Protein AF-A0A2R6JLJ2-F1 (afdb_monomer_lite)

Radius of gyration: 32.78 Å; chains: 1; bounding box: 64×41×115 Å

Secondary structure (DSSP, 8-state):
---------------------HHHHHHHHHHHHHHHHHHHHHHHHHTSSPPPPPP-EEEEEEEPSSTT-EEEEEEEES-EESSS-EEEESBS-TTTTSS-EE-TT-TT-EEEE-B-SS-EEEEEE-TTS-EEEEEEE--S---SS---EEHHHHHHHTTTTTS-EEEES-EEES-EEESS-EEEESS-EEES-EEESSS-EEEES-EESS-EEESS-EEEES-EESS-EEESSSEEEEETT-EESS-EEE-TT-EEEE-TT-EESS-EEESS-EEEES-EESS-EEESSS-EEEES-EESS-EEESS-EEEES-EESS-EES-TTSEEEES-EETTEEGGG--PBPGGG-

pLDDT: mean 89.95, std 13.3, range [41.41, 98.88]

Structure (mmCIF, N/CA/C/O backbone):
data_AF-A0A2R6JLJ2-F1
#
_entry.id   AF-A0A2R6JLJ2-F1
#
loop_
_atom_site.group_PDB
_atom_site.id
_atom_site.type_symbol
_atom_site.label_atom_id
_atom_site.label_alt_id
_atom_site.label_comp_id
_atom_site.label_asym_id
_atom_site.label_entity_id
_atom_site.label_seq_id
_atom_site.pdbx_PDB_ins_code
_atom_site.Cartn_x
_atom_site.Cartn_y
_atom_site.Cartn_z
_atom_site.occupancy
_atom_site.B_iso_or_equiv
_atom_site.auth_seq_id
_atom_site.auth_comp_id
_atom_site.auth_asym_id
_atom_site.auth_atom_id
_atom_site.pdbx_PDB_model_num
ATOM 1 N N . MET A 1 1 ? 13.686 -29.195 72.174 1.00 41.41 1 MET A N 1
ATOM 2 C CA . MET A 1 1 ? 13.556 -27.875 72.835 1.00 41.41 1 MET A CA 1
ATOM 3 C C . MET A 1 1 ? 12.058 -27.645 73.041 1.00 41.41 1 MET A C 1
ATOM 5 O O . MET A 1 1 ? 11.365 -27.511 72.052 1.00 41.41 1 MET A O 1
ATOM 9 N N . TRP A 1 2 ? 11.469 -28.115 74.144 1.00 41.62 2 TRP A N 1
ATOM 10 C CA . TRP A 1 2 ? 11.279 -27.445 75.450 1.00 41.62 2 TRP A CA 1
ATOM 11 C C . TRP A 1 2 ? 10.299 -26.252 75.438 1.00 41.62 2 TRP A C 1
ATOM 13 O O . TRP A 1 2 ? 10.584 -25.241 74.812 1.00 41.62 2 TRP A O 1
ATOM 23 N N . GLY A 1 3 ? 9.212 -26.388 76.221 1.00 43.56 3 GLY A N 1
ATOM 24 C CA . GLY A 1 3 ? 8.279 -25.333 76.673 1.00 43.56 3 GLY A CA 1
ATOM 25 C C . GLY A 1 3 ? 6.824 -25.592 76.239 1.00 43.56 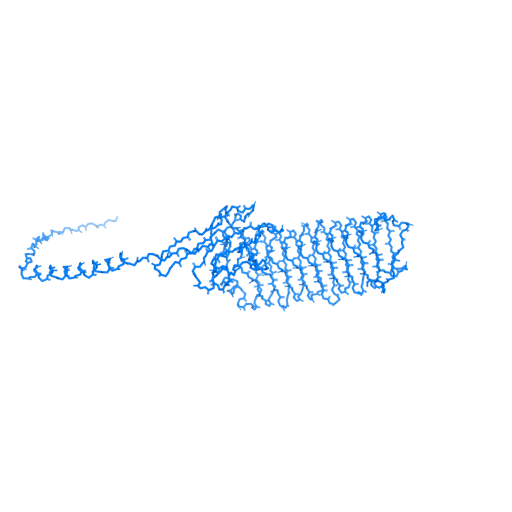3 GLY A C 1
ATOM 26 O O . GLY A 1 3 ? 6.496 -25.311 75.101 1.00 43.56 3 GLY A O 1
ATOM 27 N N . ALA A 1 4 ? 5.910 -26.264 76.955 1.00 47.56 4 ALA A N 1
ATOM 28 C CA . ALA A 1 4 ? 5.444 -26.249 78.354 1.00 47.56 4 ALA A CA 1
ATOM 29 C C . ALA A 1 4 ? 4.491 -25.087 78.741 1.00 47.56 4 ALA A C 1
ATOM 31 O O . ALA A 1 4 ? 4.947 -23.964 78.910 1.00 47.56 4 ALA A O 1
ATOM 32 N N . ARG A 1 5 ? 3.229 -25.470 79.061 1.00 45.62 5 ARG A N 1
ATOM 33 C CA . ARG A 1 5 ? 2.200 -24.812 79.925 1.00 45.62 5 ARG A CA 1
ATOM 34 C C . ARG A 1 5 ? 1.596 -23.490 79.406 1.00 45.62 5 ARG A C 1
ATOM 36 O O . ARG A 1 5 ? 2.263 -22.740 78.727 1.00 45.62 5 ARG A O 1
ATOM 43 N N . SER A 1 6 ? 0.351 -23.085 79.675 1.00 47.94 6 SER A N 1
ATOM 44 C CA . SER A 1 6 ? -0.758 -23.487 80.567 1.00 47.94 6 SER A CA 1
ATOM 45 C C . SER A 1 6 ? -2.024 -22.770 80.055 1.00 47.94 6 SER A C 1
ATOM 47 O O . SER A 1 6 ? -1.950 -21.592 79.735 1.00 47.94 6 SER A O 1
ATOM 49 N N . GLY A 1 7 ? -3.174 -23.426 79.901 1.00 53.06 7 GLY A N 1
ATOM 50 C CA . GLY A 1 7 ? -4.277 -23.343 80.867 1.00 53.06 7 GLY A CA 1
ATOM 51 C C . GLY A 1 7 ? -4.858 -21.937 81.100 1.00 53.06 7 GLY A C 1
ATOM 52 O O . GLY A 1 7 ? -4.318 -21.204 81.922 1.00 53.06 7 GLY A O 1
ATOM 53 N N . ARG A 1 8 ? -6.030 -21.627 80.517 1.00 49.72 8 ARG A N 1
ATOM 54 C CA . ARG A 1 8 ? -7.057 -20.780 81.159 1.00 49.72 8 ARG A CA 1
ATOM 55 C C . ARG A 1 8 ? -8.456 -21.047 80.595 1.00 49.72 8 ARG A C 1
ATOM 57 O O . ARG A 1 8 ? -8.667 -21.066 79.390 1.00 49.72 8 ARG A O 1
ATOM 64 N N . ARG A 1 9 ? -9.369 -21.285 81.540 1.00 51.72 9 ARG A N 1
ATOM 65 C CA . ARG A 1 9 ? -10.826 -21.396 81.411 1.00 51.72 9 ARG A CA 1
ATOM 66 C C . ARG A 1 9 ? -11.412 -20.145 80.747 1.00 51.72 9 ARG A C 1
ATOM 68 O O . ARG A 1 9 ? -10.906 -19.051 80.986 1.00 51.72 9 ARG A O 1
ATOM 75 N N . GLY A 1 10 ? -12.475 -20.334 79.966 1.00 49.09 10 GLY A N 1
ATOM 76 C CA . GLY A 1 10 ? -13.237 -19.253 79.342 1.00 49.09 10 GLY A CA 1
ATOM 77 C C . GLY A 1 10 ? -14.024 -18.393 80.335 1.00 49.09 10 GLY A C 1
ATOM 78 O O . GLY A 1 10 ? -13.987 -18.622 81.547 1.00 49.09 10 GLY A O 1
ATOM 79 N N . PRO A 1 11 ? -14.788 -17.442 79.791 1.00 47.88 11 PRO A N 1
ATOM 80 C CA . PRO A 1 11 ? -16.183 -17.310 80.169 1.00 47.88 11 PRO A CA 1
ATOM 81 C C . PRO A 1 11 ? -17.086 -17.470 78.941 1.00 47.88 11 PRO A C 1
ATOM 83 O O . PRO A 1 11 ? -16.784 -16.984 77.851 1.00 47.88 11 PRO A O 1
ATOM 86 N N . GLU A 1 12 ? -18.195 -18.176 79.149 1.00 56.78 12 GLU A N 1
ATOM 87 C CA . GLU A 1 12 ? -19.384 -18.145 78.303 1.00 56.78 12 GLU A CA 1
ATOM 88 C C . GLU A 1 12 ? -19.738 -16.6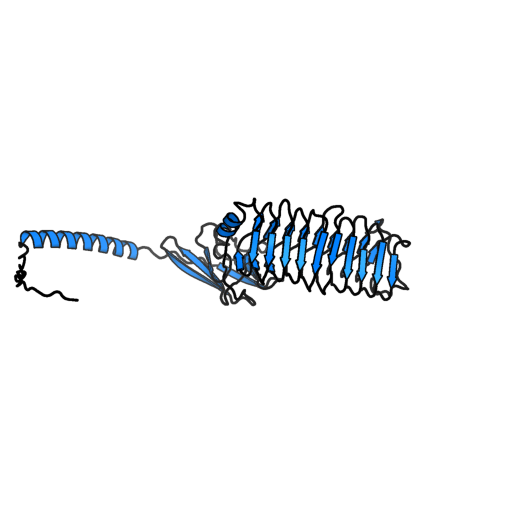98 77.942 1.00 56.78 12 GLU A C 1
ATOM 90 O O . GLU A 1 12 ? -20.033 -15.872 78.808 1.00 56.78 12 GLU A O 1
ATOM 95 N N . GLY A 1 13 ? -19.682 -16.400 76.644 1.00 50.25 13 GLY A N 1
ATOM 96 C CA . GLY A 1 13 ? -20.277 -15.208 76.062 1.00 50.25 13 GLY A CA 1
ATOM 97 C C . GLY A 1 13 ? -21.788 -15.377 76.055 1.00 50.25 13 GLY A C 1
ATOM 98 O O . GLY A 1 13 ? -22.347 -16.008 75.163 1.00 50.25 13 GLY A O 1
ATOM 99 N N . ASP A 1 14 ? -22.394 -14.841 77.105 1.00 49.88 14 ASP A N 1
ATOM 100 C CA . ASP A 1 14 ? -23.804 -14.524 77.283 1.00 49.88 14 ASP A CA 1
ATOM 101 C C . ASP A 1 14 ? -24.517 -14.250 75.943 1.00 49.88 14 ASP A C 1
ATOM 103 O O . ASP A 1 14 ? -24.225 -13.276 75.239 1.00 49.88 14 ASP A O 1
ATOM 107 N N . THR A 1 15 ? -25.463 -15.119 75.577 1.00 52.06 15 THR A N 1
ATOM 108 C CA . THR A 1 15 ? -26.414 -14.876 74.486 1.00 52.06 15 THR A CA 1
ATOM 109 C C . THR A 1 15 ? -27.437 -13.862 74.982 1.00 52.06 15 THR A C 1
ATOM 111 O O . THR A 1 15 ? -28.595 -14.169 75.253 1.00 52.06 15 THR A O 1
ATOM 114 N N . GLY A 1 16 ? -26.985 -12.615 75.116 1.00 47.47 16 GLY A N 1
ATOM 115 C CA . GLY A 1 16 ? -27.837 -11.469 75.370 1.00 47.47 16 GLY A CA 1
ATOM 116 C C . GLY A 1 16 ? -28.779 -11.277 74.190 1.00 47.47 16 GLY A C 1
ATOM 117 O O . GLY A 1 16 ? -28.472 -10.539 73.253 1.00 47.47 16 GLY A O 1
ATOM 118 N N . GLY A 1 17 ? -29.933 -11.941 74.245 1.00 53.97 17 GLY A N 1
ATOM 119 C CA . GLY A 1 17 ? -31.108 -11.615 73.457 1.00 53.97 17 GLY A CA 1
ATOM 120 C C . GLY A 1 17 ? -31.480 -10.172 73.757 1.00 53.97 17 GLY A C 1
ATOM 121 O O . GLY A 1 17 ? -32.209 -9.883 74.704 1.00 53.97 17 GLY A O 1
ATOM 122 N N . ARG A 1 18 ? -30.925 -9.245 72.971 1.00 52.78 18 ARG A N 1
ATOM 123 C CA . ARG A 1 18 ? -31.326 -7.845 72.969 1.00 52.78 18 ARG A CA 1
ATOM 124 C C . ARG A 1 18 ? -32.767 -7.820 72.487 1.00 52.78 18 ARG A C 1
ATOM 126 O O . ARG A 1 18 ? -33.030 -7.814 71.289 1.00 52.78 18 ARG A O 1
ATOM 133 N N . ALA A 1 19 ? -33.695 -7.845 73.439 1.00 50.59 19 ALA A N 1
ATOM 134 C CA . ALA A 1 19 ? -35.077 -7.490 73.205 1.00 50.59 19 ALA A CA 1
ATOM 135 C C .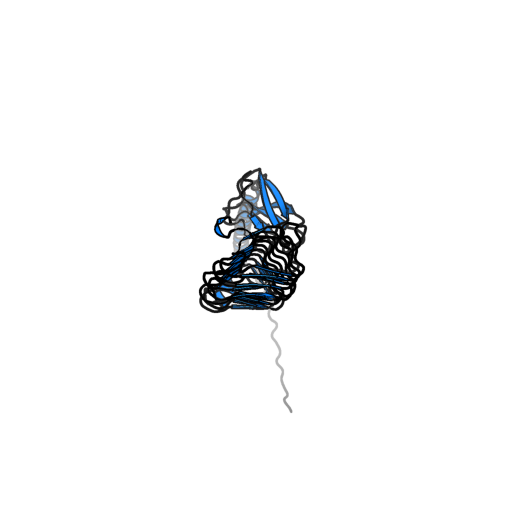 ALA A 1 19 ? -35.069 -6.058 72.670 1.00 50.59 19 ALA A C 1
ATOM 137 O O . ALA A 1 19 ? -34.851 -5.092 73.404 1.00 50.59 19 ALA A O 1
ATOM 138 N N . VAL A 1 20 ? -35.212 -5.941 71.354 1.00 49.72 20 VAL A N 1
ATOM 139 C CA . VAL A 1 20 ? -35.431 -4.669 70.687 1.00 49.72 20 VAL A CA 1
ATOM 140 C C . VAL A 1 20 ? -36.706 -4.111 71.309 1.00 49.72 20 VAL A C 1
ATOM 142 O O . VAL A 1 20 ? -37.770 -4.719 71.204 1.00 49.72 20 VAL A O 1
ATOM 145 N N . SER A 1 21 ? -36.582 -3.003 72.043 1.00 51.16 21 SER A N 1
ATOM 146 C CA . SER A 1 21 ? -37.734 -2.304 72.613 1.00 51.16 21 SER A CA 1
ATOM 147 C C . SER A 1 21 ? -38.781 -2.106 71.507 1.00 51.16 21 SER A C 1
ATOM 149 O O . SER A 1 21 ? -38.392 -1.707 70.404 1.00 51.16 21 SER A O 1
ATOM 151 N N . PRO A 1 22 ? -40.083 -2.353 71.756 1.00 63.84 22 PRO A N 1
ATOM 152 C CA . PRO A 1 22 ? -41.140 -2.235 70.745 1.00 63.84 22 PRO A CA 1
ATOM 153 C C . PRO A 1 22 ? -41.103 -0.910 69.968 1.00 63.84 22 PRO A C 1
ATOM 155 O O . PRO A 1 22 ? -41.437 -0.856 68.787 1.00 63.84 22 PRO A O 1
ATOM 158 N N . VAL A 1 23 ? -40.618 0.155 70.609 1.00 69.56 23 VAL A N 1
ATOM 159 C CA . VAL A 1 23 ? -40.454 1.485 70.007 1.00 69.56 23 VAL A CA 1
ATOM 160 C C . VAL A 1 23 ? -39.314 1.517 68.980 1.00 69.56 23 VAL A C 1
ATOM 162 O O . VAL A 1 23 ? -39.473 2.083 67.903 1.00 69.56 23 VAL A O 1
ATOM 165 N N . VAL A 1 24 ? -38.188 0.858 69.268 1.00 69.94 24 VAL A N 1
ATOM 166 C CA . VAL A 1 24 ? -37.041 0.755 68.348 1.00 69.94 24 VAL A CA 1
ATOM 167 C C . VAL A 1 24 ? -37.376 -0.165 67.174 1.00 69.94 24 VAL A C 1
ATOM 169 O O . VAL A 1 24 ? -37.032 0.149 66.040 1.00 69.94 24 VAL A O 1
ATOM 172 N N . GLY A 1 25 ? -38.118 -1.250 67.423 1.00 69.75 25 GLY A N 1
ATOM 173 C CA . GLY A 1 25 ? -38.621 -2.128 66.363 1.00 69.75 25 GLY A CA 1
ATOM 174 C C . GLY A 1 25 ? -39.563 -1.397 65.402 1.00 69.75 25 GLY A C 1
ATOM 175 O O . GLY A 1 25 ? -39.433 -1.536 64.191 1.00 69.75 25 GLY A O 1
ATOM 176 N N . THR A 1 26 ? -40.453 -0.550 65.931 1.00 79.38 26 THR A N 1
ATOM 177 C CA . THR A 1 26 ? -41.388 0.248 65.117 1.00 79.38 26 THR A CA 1
ATOM 178 C C . THR A 1 26 ? -40.667 1.319 64.294 1.00 79.38 26 THR A C 1
ATOM 180 O O . THR A 1 26 ? -40.967 1.494 63.115 1.00 79.38 26 THR A O 1
ATOM 183 N N . ALA A 1 27 ? -39.685 2.009 64.883 1.00 80.19 27 ALA A N 1
ATOM 184 C CA . ALA A 1 27 ? -38.894 3.015 64.177 1.00 80.19 27 ALA A CA 1
ATOM 185 C C . ALA A 1 27 ? -38.058 2.396 63.043 1.00 80.19 27 ALA A C 1
ATOM 187 O O . ALA A 1 27 ? -38.028 2.929 61.936 1.00 80.19 27 ALA A O 1
ATOM 188 N N . LEU A 1 28 ? -37.435 1.240 63.291 1.00 81.62 28 LEU A N 1
ATOM 189 C CA . LEU A 1 28 ? -36.670 0.515 62.277 1.00 81.62 28 LEU A CA 1
ATOM 190 C C . LEU A 1 28 ? -37.572 0.024 61.135 1.00 81.62 28 LEU A C 1
ATOM 192 O O . LEU A 1 28 ? -37.211 0.141 59.968 1.00 81.62 28 LEU A O 1
ATOM 196 N N . LEU A 1 29 ? -38.764 -0.481 61.463 1.00 83.88 29 LEU A N 1
ATOM 197 C CA . LEU A 1 29 ? -39.725 -0.965 60.474 1.00 83.88 29 LEU A CA 1
ATOM 198 C C . LEU A 1 29 ? -40.242 0.178 59.591 1.00 83.88 29 LEU A C 1
ATOM 200 O O . LEU A 1 29 ? -40.338 0.005 58.382 1.00 83.88 29 LEU A O 1
ATOM 204 N N . LEU A 1 30 ? -40.479 1.366 60.156 1.00 85.94 30 LEU A N 1
ATOM 205 C CA . LEU A 1 30 ? -40.812 2.563 59.377 1.00 85.94 30 LEU A CA 1
ATOM 206 C C . LEU A 1 30 ? -39.687 2.966 58.420 1.00 85.94 30 LEU A C 1
ATOM 208 O O . LEU A 1 30 ? -39.963 3.263 57.264 1.00 85.94 30 LEU A O 1
ATOM 212 N N . VAL A 1 31 ? -38.429 2.933 58.865 1.00 86.94 31 VAL A N 1
ATOM 213 C CA . VAL A 1 31 ? -37.277 3.240 57.999 1.00 86.94 31 VAL A CA 1
ATOM 214 C C . VAL A 1 31 ? -37.162 2.232 56.855 1.00 86.94 31 VAL A C 1
ATOM 216 O O . VAL A 1 31 ? -36.981 2.633 55.709 1.00 86.94 31 VAL A O 1
ATOM 219 N N . ILE A 1 32 ? -37.322 0.938 57.141 1.00 85.19 32 ILE A N 1
ATOM 220 C CA . ILE A 1 32 ? -37.287 -0.119 56.120 1.00 85.19 32 ILE A CA 1
ATOM 221 C C . ILE A 1 32 ? -38.446 0.039 55.134 1.00 85.19 32 ILE A C 1
ATOM 223 O O . ILE A 1 32 ? -38.231 -0.083 53.935 1.00 85.19 32 ILE A O 1
ATOM 227 N N . VAL A 1 33 ? -39.657 0.340 55.609 1.00 86.31 33 VAL A N 1
ATOM 228 C CA . VAL A 1 33 ? -40.821 0.561 54.739 1.00 86.31 33 VAL A CA 1
ATOM 229 C C . VAL A 1 33 ? -40.620 1.795 53.864 1.00 86.31 33 VAL A C 1
ATOM 231 O O . VAL A 1 33 ? -40.892 1.727 52.673 1.00 86.31 33 VAL A O 1
ATOM 234 N N . VAL A 1 34 ? -40.095 2.898 54.404 1.00 85.44 34 VAL A N 1
ATOM 235 C CA . VAL A 1 34 ? -39.788 4.098 53.610 1.00 85.44 34 VAL A CA 1
ATOM 236 C C . VAL A 1 34 ? -38.721 3.795 52.557 1.00 85.44 34 VAL A C 1
ATOM 238 O O . VAL A 1 34 ? -38.906 4.153 51.398 1.00 85.44 34 VAL A O 1
ATOM 241 N N . LEU A 1 35 ? -37.650 3.079 52.913 1.00 82.62 35 LEU A N 1
ATOM 242 C CA . LEU A 1 35 ? -36.629 2.653 51.952 1.00 82.62 35 LEU A CA 1
ATOM 243 C C . LEU A 1 35 ? -37.205 1.718 50.883 1.00 82.62 35 LEU A C 1
ATOM 245 O O . LEU A 1 35 ? -36.941 1.914 49.702 1.00 82.62 35 LEU A O 1
ATOM 249 N N . ALA A 1 36 ? -38.035 0.750 51.268 1.00 80.44 36 ALA A N 1
ATOM 250 C CA . ALA A 1 36 ? -38.689 -0.160 50.335 1.00 80.44 36 ALA A CA 1
ATOM 251 C C . ALA A 1 36 ? -39.654 0.57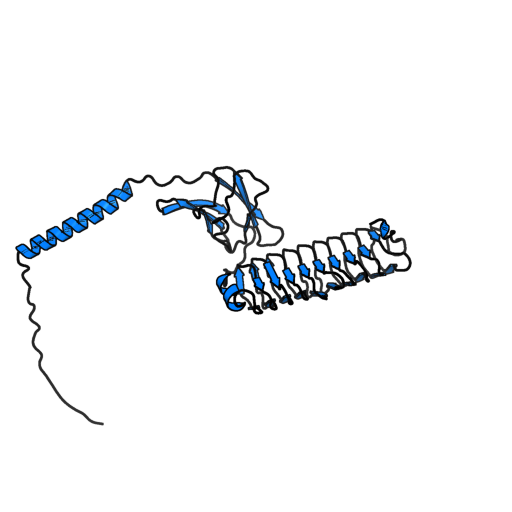6 49.396 1.00 80.44 36 ALA A C 1
ATOM 253 O O . ALA A 1 36 ? -39.707 0.245 48.220 1.00 80.44 36 ALA A O 1
ATOM 254 N N . VAL A 1 37 ? -40.375 1.593 49.880 1.00 82.88 37 VAL A N 1
ATOM 255 C CA . VAL A 1 37 ? -41.256 2.439 49.059 1.00 82.88 37 VAL A CA 1
ATOM 256 C C . VAL A 1 37 ? -40.449 3.302 48.092 1.00 82.88 37 VAL A C 1
ATOM 258 O O . VAL A 1 37 ? -40.846 3.427 46.941 1.00 82.88 37 VAL A O 1
ATOM 261 N N . VAL A 1 38 ? -39.310 3.857 48.513 1.00 80.56 38 VAL A N 1
ATOM 262 C CA . VAL A 1 38 ? -38.423 4.633 47.629 1.00 80.56 38 VAL A CA 1
ATOM 263 C C . VAL A 1 38 ? -37.813 3.740 46.547 1.00 80.56 38 VAL A C 1
ATOM 265 O O . VAL A 1 38 ? -37.864 4.093 45.373 1.00 80.56 38 VAL A O 1
ATOM 268 N N . VAL A 1 39 ? -37.306 2.560 46.914 1.00 76.50 39 VAL A N 1
ATOM 269 C CA . VAL A 1 39 ? -36.759 1.587 45.953 1.00 76.50 39 VAL A CA 1
ATOM 270 C C . VAL A 1 39 ? -37.857 1.075 45.020 1.00 76.50 39 VAL A C 1
ATOM 272 O O . VAL A 1 39 ? -37.662 1.045 43.810 1.00 76.50 39 VAL A O 1
ATOM 275 N N . ALA A 1 40 ? -39.037 0.738 45.546 1.00 71.31 40 ALA A N 1
ATOM 276 C CA . ALA A 1 40 ? -40.171 0.318 44.730 1.00 71.31 40 ALA A CA 1
ATOM 277 C C . ALA A 1 40 ? -40.625 1.436 43.786 1.00 71.31 40 ALA A C 1
ATOM 279 O O . ALA A 1 40 ? -40.873 1.159 42.623 1.00 71.31 40 ALA A O 1
ATOM 280 N N . ALA A 1 41 ? -40.679 2.693 44.234 1.00 71.12 41 ALA A N 1
ATOM 281 C CA . ALA A 1 41 ? -41.019 3.827 43.378 1.00 71.12 41 ALA A CA 1
ATOM 282 C C . ALA A 1 41 ? -39.983 4.044 42.264 1.00 71.12 41 ALA A C 1
ATOM 284 O O . ALA A 1 41 ? -40.369 4.345 41.140 1.00 71.12 41 ALA A O 1
ATOM 285 N N . GLN A 1 42 ? -38.689 3.840 42.538 1.00 71.94 42 GLN A N 1
ATOM 286 C CA . GLN A 1 42 ? -37.645 3.892 41.508 1.00 71.94 42 GLN A CA 1
ATOM 287 C C . GLN A 1 42 ? -37.754 2.741 40.500 1.00 71.94 42 GLN A C 1
ATOM 289 O O . GLN A 1 42 ? -37.586 2.964 39.306 1.00 71.94 42 GLN A O 1
ATOM 294 N N . VAL A 1 43 ? -38.085 1.529 40.955 1.00 68.75 43 VAL A N 1
ATOM 295 C CA . VAL A 1 43 ? -38.323 0.381 40.065 1.00 68.75 43 VAL A CA 1
ATOM 296 C C . VAL A 1 43 ? -39.603 0.577 39.244 1.00 68.75 43 VAL A C 1
ATOM 298 O O . VAL A 1 43 ? -39.596 0.322 38.048 1.00 68.75 43 VAL A O 1
ATOM 301 N N . PHE A 1 44 ? -40.685 1.079 39.846 1.00 64.12 44 PHE A N 1
ATOM 302 C CA . PHE A 1 44 ? -41.958 1.315 39.157 1.00 64.12 44 PHE A CA 1
ATOM 303 C C . PHE A 1 44 ? -41.911 2.489 38.174 1.00 64.12 44 PHE A C 1
ATOM 305 O O . PHE A 1 44 ? -42.569 2.407 37.143 1.00 64.12 44 PHE A O 1
ATOM 312 N N . MET A 1 45 ? -41.136 3.547 38.445 1.00 63.12 45 MET A N 1
ATOM 313 C CA . MET A 1 45 ? -40.958 4.639 37.478 1.00 63.12 45 MET A CA 1
ATOM 314 C C . MET A 1 45 ? -40.229 4.174 36.211 1.00 63.12 45 MET A C 1
ATOM 316 O O . MET A 1 45 ? -40.608 4.600 35.130 1.00 63.12 45 MET A O 1
ATOM 320 N N . LYS A 1 46 ? -39.288 3.224 36.315 1.00 57.84 46 LYS A N 1
ATOM 321 C CA . LYS A 1 46 ? -38.605 2.640 35.146 1.00 57.84 46 LYS A CA 1
ATOM 322 C C . LYS A 1 46 ? -39.445 1.652 34.326 1.00 57.84 46 LYS A C 1
ATOM 324 O O . LYS A 1 46 ? -39.060 1.311 33.221 1.00 57.84 46 LYS A O 1
ATOM 329 N N . ILE A 1 47 ? -40.570 1.160 34.850 1.00 61.22 47 ILE A N 1
ATOM 330 C CA . ILE A 1 47 ? -41.438 0.196 34.138 1.00 61.22 47 ILE A CA 1
ATOM 331 C C . ILE A 1 47 ? -42.407 0.909 33.168 1.00 61.22 47 ILE A C 1
ATOM 333 O O . ILE A 1 47 ? -43.044 0.252 32.350 1.00 61.22 47 ILE A O 1
ATOM 337 N N . GLY A 1 48 ? -42.541 2.239 33.260 1.00 62.16 48 GLY A N 1
ATOM 338 C CA . GLY A 1 48 ? -43.466 3.030 32.438 1.00 62.16 48 GLY A CA 1
ATOM 339 C C . GLY A 1 48 ? -42.838 3.771 31.255 1.00 62.16 48 GLY A C 1
ATOM 340 O O . GLY A 1 48 ? -43.579 4.416 30.519 1.00 62.16 48 GLY A O 1
ATOM 341 N N . GLU A 1 49 ? -41.516 3.722 31.092 1.00 65.75 49 GLU A N 1
ATOM 342 C CA . GLU A 1 49 ? -40.833 4.280 29.922 1.00 65.75 49 GLU A CA 1
ATOM 343 C C . GLU A 1 49 ? -40.951 3.255 28.783 1.00 65.75 49 GLU A C 1
ATOM 345 O O . GLU A 1 49 ? -40.576 2.092 28.944 1.00 65.75 49 GLU A O 1
ATOM 350 N N . GLU A 1 50 ? -41.582 3.649 27.673 1.00 75.00 50 GLU A N 1
ATOM 351 C CA . GLU A 1 50 ? -41.607 2.817 26.468 1.00 75.00 50 GLU A CA 1
ATOM 352 C C . GLU A 1 50 ? -40.173 2.714 25.939 1.00 75.00 50 GLU A C 1
ATOM 354 O O . GLU A 1 50 ? -39.503 3.745 25.866 1.00 75.00 50 GLU A O 1
ATOM 359 N N . PRO A 1 51 ? -39.686 1.502 25.616 1.00 75.00 51 PRO A N 1
ATOM 360 C CA . PRO A 1 51 ? -38.325 1.345 25.146 1.00 75.00 51 PRO A CA 1
ATOM 361 C C . PRO A 1 51 ? -38.126 2.111 23.845 1.00 75.00 51 PRO A C 1
ATOM 363 O O . PRO A 1 51 ? -39.026 2.129 22.996 1.00 75.00 51 PRO A O 1
ATOM 366 N N . ASP A 1 52 ? -36.946 2.705 23.683 1.00 82.81 52 ASP A N 1
ATOM 367 C CA . ASP A 1 52 ? -36.641 3.440 22.459 1.00 82.81 52 ASP A CA 1
ATOM 368 C C . ASP A 1 52 ? -36.790 2.501 21.248 1.00 82.81 52 ASP A C 1
ATOM 370 O O . ASP A 1 52 ? -36.311 1.358 21.295 1.00 82.81 52 ASP A O 1
ATOM 374 N N . PRO A 1 53 ? -37.478 2.923 20.171 1.00 86.50 53 PRO A N 1
ATOM 375 C CA . PRO A 1 53 ? -37.641 2.089 18.989 1.00 86.50 53 PRO A CA 1
ATOM 376 C C . PRO A 1 53 ? -36.286 1.861 18.310 1.00 86.50 53 PRO A C 1
ATOM 378 O O . PRO A 1 53 ? -35.451 2.763 18.255 1.00 86.50 53 PRO A O 1
ATOM 381 N N . SER A 1 54 ? -36.070 0.657 17.775 1.00 89.31 54 SER A N 1
ATOM 382 C CA . SER A 1 54 ? -34.890 0.383 16.954 1.00 89.31 54 SER A CA 1
ATOM 383 C C . SER A 1 54 ? -34.963 1.174 15.642 1.00 89.31 54 SER A C 1
ATOM 385 O O . SER A 1 54 ? -36.037 1.164 15.030 1.00 89.31 54 SER A O 1
ATOM 387 N N . PRO A 1 55 ? -33.859 1.783 15.181 1.00 90.31 55 PRO A N 1
ATOM 388 C CA . PRO A 1 55 ? -33.806 2.383 13.850 1.00 90.31 55 PRO A CA 1
ATOM 389 C C . PRO A 1 55 ? -34.002 1.313 12.765 1.00 90.31 55 PRO A C 1
ATOM 391 O O . PRO A 1 55 ? -33.586 0.162 12.941 1.00 90.31 55 PRO A O 1
ATOM 394 N N . ASP A 1 56 ? -34.653 1.683 11.664 1.00 91.62 56 ASP A N 1
ATOM 395 C CA . ASP A 1 56 ? -34.853 0.817 10.498 1.00 91.62 56 ASP A CA 1
ATOM 396 C C . ASP A 1 56 ? -33.775 1.109 9.459 1.00 91.62 56 ASP A C 1
ATOM 398 O O . ASP A 1 56 ? -33.756 2.186 8.873 1.00 91.62 56 ASP A O 1
ATOM 402 N N . VAL A 1 57 ? -32.855 0.167 9.253 1.00 91.81 57 VAL A N 1
ATOM 403 C CA . VAL A 1 57 ? -31.641 0.377 8.453 1.00 91.81 57 VAL A CA 1
ATOM 404 C C . VAL A 1 57 ? -31.342 -0.828 7.581 1.00 91.81 57 VAL A C 1
ATOM 406 O O . VAL A 1 57 ? -31.567 -1.978 7.968 1.00 91.81 57 VAL A O 1
ATOM 409 N N . VAL A 1 58 ? -30.770 -0.575 6.414 1.00 91.44 58 VAL A N 1
ATOM 410 C CA . VAL A 1 58 ? -30.304 -1.579 5.463 1.00 91.44 58 VAL A CA 1
ATOM 411 C C . VAL A 1 58 ? -28.804 -1.419 5.332 1.00 91.44 58 VAL A C 1
ATOM 413 O O . VAL A 1 58 ? -28.330 -0.374 4.897 1.00 91.44 58 VAL A O 1
ATOM 416 N N . MET A 1 59 ? -28.060 -2.459 5.689 1.00 90.94 59 MET A N 1
ATOM 417 C CA . MET A 1 59 ? -26.608 -2.466 5.572 1.00 90.94 59 MET A CA 1
ATOM 418 C C . MET A 1 59 ? -26.129 -3.693 4.811 1.00 90.94 59 MET A C 1
ATOM 420 O O . MET A 1 59 ? -26.777 -4.741 4.843 1.00 90.94 59 MET A O 1
ATOM 424 N N . ASP A 1 60 ? -24.985 -3.545 4.155 1.00 92.25 60 ASP A N 1
ATOM 425 C CA . ASP A 1 60 ? -24.272 -4.630 3.488 1.00 92.25 60 ASP A CA 1
ATOM 426 C C . ASP A 1 60 ? -22.792 -4.607 3.876 1.00 92.25 60 ASP A C 1
ATOM 428 O O . ASP A 1 60 ? -22.270 -3.568 4.287 1.00 92.25 60 ASP A O 1
ATOM 432 N N . LEU A 1 61 ? -22.134 -5.758 3.772 1.00 92.94 61 LEU A N 1
ATOM 433 C CA . LEU A 1 61 ? -20.711 -5.909 4.050 1.00 92.94 61 LEU A CA 1
ATOM 434 C C . LEU A 1 61 ? -20.037 -6.530 2.829 1.00 92.94 61 LEU A C 1
ATOM 436 O O . LEU A 1 61 ? -20.130 -7.739 2.600 1.00 92.94 61 LEU A O 1
ATOM 440 N N . GLU A 1 62 ? -19.350 -5.700 2.056 1.00 93.06 62 GLU A N 1
ATOM 441 C CA . GLU A 1 62 ? -18.650 -6.126 0.851 1.00 93.06 62 GLU A CA 1
ATOM 442 C C . GLU A 1 62 ? -17.201 -6.488 1.175 1.00 93.06 62 GLU A C 1
ATOM 444 O O . GLU A 1 62 ? -16.563 -5.903 2.049 1.00 93.06 62 GLU A O 1
ATOM 449 N N . LYS A 1 63 ? -16.670 -7.499 0.489 1.00 92.62 63 LYS A N 1
ATOM 450 C CA . LYS A 1 63 ? -15.278 -7.911 0.670 1.00 92.62 63 LYS A CA 1
ATOM 451 C C . LYS A 1 63 ? -14.359 -6.888 0.000 1.00 92.62 63 LYS A C 1
ATOM 453 O O . LYS A 1 63 ? -14.561 -6.581 -1.172 1.00 92.62 63 LYS A O 1
ATOM 458 N N . GLY A 1 64 ? -13.340 -6.428 0.721 1.00 87.81 64 GLY A N 1
ATOM 459 C CA . GLY A 1 64 ? -12.255 -5.650 0.141 1.00 87.81 64 GLY A CA 1
ATOM 460 C C . GLY A 1 64 ? -11.295 -6.507 -0.684 1.00 87.81 64 GLY A C 1
ATOM 461 O O . GLY A 1 64 ? -11.346 -7.743 -0.680 1.00 87.81 64 GLY A O 1
ATOM 462 N N . GLU A 1 65 ? -10.407 -5.830 -1.398 1.00 82.12 65 GLU A N 1
ATOM 463 C CA . GLU A 1 65 ? -9.355 -6.454 -2.202 1.00 82.12 65 GLU A CA 1
ATOM 464 C C . GLU A 1 65 ? -8.365 -7.219 -1.311 1.00 82.12 65 GLU A C 1
ATOM 466 O O . GLU A 1 65 ? -8.145 -8.422 -1.489 1.00 82.12 65 GLU A O 1
ATOM 471 N N . PHE A 1 66 ? -7.913 -6.564 -0.240 1.00 80.94 66 PHE A N 1
ATOM 472 C CA . PHE A 1 66 ? -7.006 -7.128 0.753 1.00 80.94 66 PHE A CA 1
ATOM 473 C C . PHE A 1 66 ? -7.775 -7.789 1.886 1.00 80.94 66 PHE A C 1
ATOM 475 O O . PHE A 1 66 ? -8.424 -7.134 2.697 1.00 80.94 66 PHE A O 1
ATOM 482 N N . ALA A 1 67 ? -7.696 -9.114 1.980 1.00 84.88 67 ALA A N 1
ATOM 483 C CA . ALA A 1 67 ? -8.248 -9.810 3.133 1.00 84.88 67 ALA A CA 1
ATOM 484 C C . ALA A 1 67 ? -7.459 -9.449 4.413 1.00 84.88 67 ALA A C 1
ATOM 486 O O . ALA A 1 67 ? -6.234 -9.429 4.350 1.00 84.88 67 ALA A O 1
ATOM 487 N N . PRO A 1 68 ? -8.129 -9.252 5.567 1.00 90.69 68 PRO A N 1
ATOM 488 C CA . PRO A 1 68 ? -9.557 -9.403 5.802 1.00 90.69 68 PRO A CA 1
ATOM 489 C C . PRO A 1 68 ? -10.345 -8.085 5.747 1.00 90.69 68 PRO A C 1
ATOM 491 O O . PRO A 1 68 ?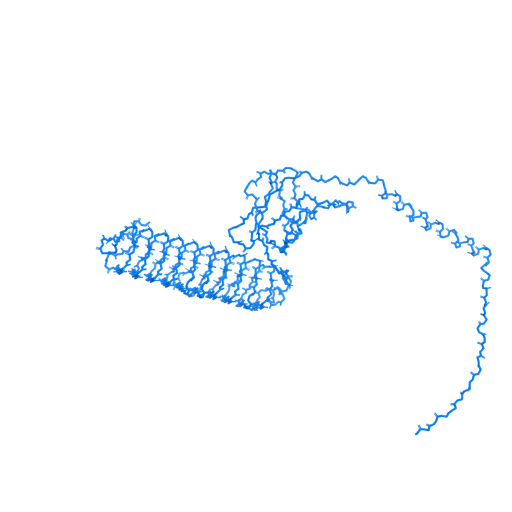 -11.444 -8.041 6.286 1.00 90.69 68 PRO A O 1
ATOM 494 N N . VAL A 1 69 ? -9.854 -7.023 5.106 1.00 90.75 69 VAL A N 1
ATOM 495 C CA . VAL A 1 69 ? -10.602 -5.762 4.972 1.00 90.75 69 VAL A CA 1
ATOM 496 C C . VAL A 1 69 ? -11.945 -6.006 4.274 1.00 90.75 69 VAL A C 1
ATOM 498 O O . VAL A 1 69 ? -12.041 -6.722 3.275 1.00 90.75 69 VAL A O 1
ATOM 501 N N . HIS A 1 70 ? -13.002 -5.429 4.834 1.00 93.44 70 HIS A N 1
ATOM 502 C CA . HIS A 1 70 ? -14.342 -5.368 4.259 1.00 93.44 70 HIS A CA 1
ATOM 503 C C . HIS A 1 70 ? -14.838 -3.921 4.293 1.00 93.44 70 HIS A C 1
ATOM 505 O O . HIS A 1 70 ? -14.399 -3.133 5.126 1.00 93.44 70 HIS A O 1
ATOM 511 N N . TYR A 1 71 ? -15.780 -3.584 3.423 1.00 91.81 71 TYR A N 1
ATOM 512 C CA . TYR A 1 71 ? -16.424 -2.278 3.387 1.00 91.81 71 TYR A CA 1
ATOM 513 C C . TYR A 1 71 ? -17.859 -2.405 3.881 1.00 91.81 71 TYR A C 1
ATOM 515 O O . TYR A 1 71 ? -18.640 -3.214 3.377 1.00 91.81 71 TYR A O 1
ATOM 523 N N . LEU A 1 72 ? -18.200 -1.631 4.907 1.00 91.19 72 LEU A N 1
ATOM 524 C CA . LEU A 1 72 ? -19.563 -1.526 5.403 1.00 91.19 72 LEU A CA 1
ATOM 525 C C . LEU A 1 72 ? -20.310 -0.460 4.597 1.00 91.19 72 LEU A C 1
ATOM 527 O O . LEU A 1 72 ? -19.880 0.692 4.548 1.00 91.19 72 LEU A O 1
ATOM 531 N N . HIS A 1 73 ? -21.446 -0.841 4.015 1.00 90.12 73 HIS A N 1
ATOM 532 C CA . HIS A 1 73 ? -22.300 0.038 3.219 1.00 90.12 73 HIS A CA 1
ATOM 533 C C . HIS A 1 73 ? -23.619 0.313 3.935 1.00 90.12 73 HIS A C 1
ATOM 535 O O . HIS A 1 73 ? -24.293 -0.621 4.381 1.00 90.12 73 HIS A O 1
ATOM 541 N N . HIS A 1 74 ? -24.045 1.578 3.959 1.00 89.62 74 HIS A N 1
ATOM 542 C CA . HIS A 1 74 ? -25.387 1.962 4.394 1.00 89.62 74 HIS A CA 1
ATOM 543 C C . HIS A 1 74 ? -26.327 2.123 3.186 1.00 89.62 74 HIS A C 1
ATOM 545 O O . HIS A 1 74 ? -26.399 3.155 2.522 1.00 89.62 74 HIS A O 1
ATOM 551 N N . GLY A 1 75 ? -27.064 1.056 2.874 1.00 86.12 75 GLY A N 1
ATOM 552 C CA . GLY A 1 75 ? -27.931 0.973 1.697 1.00 86.12 75 GLY A CA 1
ATOM 553 C C . GLY A 1 75 ? -29.230 1.781 1.795 1.00 86.12 75 GLY A C 1
ATOM 554 O O . GLY A 1 75 ? -29.847 2.060 0.763 1.00 86.12 75 GLY A O 1
ATOM 555 N N . GLY A 1 76 ? -29.658 2.155 3.005 1.00 88.69 76 GLY A N 1
ATOM 556 C CA . GLY A 1 76 ? -30.789 3.053 3.231 1.00 88.69 76 GLY A CA 1
ATOM 557 C C . GLY A 1 76 ? -31.496 2.843 4.571 1.00 88.69 76 GLY A C 1
ATOM 558 O O . GLY A 1 76 ? -31.256 1.845 5.239 1.00 88.69 76 GLY A O 1
ATOM 559 N N . GLY A 1 77 ? -32.421 3.740 4.919 1.00 90.25 77 GLY A N 1
ATOM 560 C CA . GLY A 1 77 ? -33.157 3.696 6.186 1.00 90.25 77 GLY A CA 1
ATOM 561 C C . GLY A 1 77 ? -32.967 4.968 7.006 1.00 90.25 77 GLY A C 1
ATOM 562 O O . GLY A 1 77 ? -32.808 6.042 6.428 1.00 90.25 77 GLY A O 1
ATOM 563 N N . ASP A 1 78 ? -33.026 4.835 8.328 1.00 90.38 78 ASP A N 1
ATOM 564 C CA . ASP A 1 78 ? -32.646 5.870 9.289 1.00 90.38 78 ASP A CA 1
ATOM 565 C C . ASP A 1 78 ? -31.115 6.041 9.323 1.00 90.38 78 ASP A C 1
ATOM 567 O O . ASP A 1 78 ? -30.375 5.069 9.179 1.00 90.38 78 ASP A O 1
ATOM 571 N N . ASP A 1 79 ? -30.628 7.259 9.556 1.00 86.88 79 ASP A N 1
ATOM 572 C CA . ASP A 1 79 ? -29.188 7.522 9.670 1.00 86.88 79 ASP A CA 1
ATOM 573 C C . ASP A 1 79 ? -28.590 6.860 10.929 1.00 86.88 79 ASP A C 1
ATOM 575 O O . ASP A 1 79 ? -29.250 6.707 11.968 1.00 86.88 79 ASP A O 1
ATOM 579 N N . LEU A 1 80 ? -27.322 6.448 10.844 1.00 84.50 80 LEU A N 1
ATOM 580 C CA . LEU A 1 80 ? -26.613 5.741 11.916 1.00 84.50 80 LEU A CA 1
ATOM 581 C C . LEU A 1 80 ? -25.320 6.446 12.308 1.00 84.50 80 LEU A C 1
ATOM 583 O O . LEU A 1 80 ? -24.610 6.955 11.461 1.00 84.50 80 LEU A O 1
ATOM 587 N N . GLY A 1 81 ? -24.945 6.360 13.586 1.00 78.88 81 GLY A N 1
ATOM 588 C CA . GLY A 1 81 ? -23.654 6.867 14.064 1.00 78.88 81 GLY A CA 1
ATOM 589 C C . GLY A 1 81 ? -23.698 8.327 14.529 1.00 78.88 81 GLY A C 1
ATOM 590 O O . GLY A 1 81 ? -24.767 8.835 14.876 1.00 78.88 81 GLY A O 1
ATOM 591 N N . GLY A 1 82 ? -22.527 8.954 14.671 1.00 70.94 82 GLY A N 1
ATOM 592 C CA . GLY A 1 82 ? -22.341 10.373 15.024 1.00 70.94 82 GLY A CA 1
ATOM 593 C C . GLY A 1 82 ? -22.793 10.791 16.433 1.00 70.94 82 GLY A C 1
ATOM 594 O O . GLY A 1 82 ? -22.779 11.969 16.790 1.00 70.94 82 GLY A O 1
ATOM 595 N N . ASN A 1 83 ? -23.250 9.842 17.251 1.00 78.94 83 ASN A N 1
ATOM 596 C CA . ASN A 1 83 ? -23.843 10.096 18.567 1.00 78.94 83 ASN A CA 1
ATOM 597 C C . ASN A 1 83 ? -23.457 9.047 19.625 1.00 78.94 83 ASN A C 1
ATOM 599 O O . ASN A 1 83 ? -24.050 9.018 20.707 1.00 78.94 83 ASN A O 1
ATOM 603 N N . GLY A 1 84 ? -22.513 8.155 19.304 1.00 81.31 84 GLY A N 1
ATOM 604 C CA . GLY A 1 84 ? -22.065 7.076 20.191 1.00 81.31 84 GLY A CA 1
ATOM 605 C C . GLY A 1 84 ? -23.097 6.004 20.529 1.00 81.31 84 GLY A C 1
ATOM 606 O O . GLY A 1 84 ? -22.862 5.177 21.414 1.00 81.31 84 GLY A O 1
ATOM 607 N N . LYS A 1 85 ? -24.246 5.988 19.845 1.00 87.81 85 LYS A N 1
ATOM 608 C CA . LYS A 1 85 ? -25.273 4.953 20.031 1.00 87.81 85 LYS A CA 1
ATOM 609 C C . LYS A 1 85 ? -24.982 3.690 19.236 1.00 87.81 85 LYS A C 1
ATOM 611 O O . LYS A 1 85 ? -25.486 2.630 19.605 1.00 87.81 85 LYS A O 1
ATOM 616 N N . THR A 1 86 ? -24.181 3.787 18.179 1.00 90.94 86 THR A N 1
ATOM 617 C CA . THR A 1 86 ? -23.837 2.662 17.309 1.00 90.94 86 THR A CA 1
ATOM 618 C C . THR A 1 86 ? -22.462 2.112 17.662 1.00 90.94 86 THR A C 1
ATOM 620 O O . THR A 1 86 ? -21.512 2.859 17.868 1.00 90.94 86 THR A O 1
ATOM 623 N N . ARG A 1 87 ? -22.357 0.785 17.721 1.00 92.31 87 ARG A N 1
ATOM 624 C CA . ARG A 1 87 ? -21.105 0.059 17.917 1.00 92.31 87 ARG A CA 1
ATOM 625 C C . ARG A 1 87 ? -21.100 -1.188 17.053 1.00 92.31 87 ARG A C 1
ATOM 627 O O . ARG A 1 87 ? -22.091 -1.919 17.021 1.00 92.31 87 ARG A O 1
ATOM 634 N N . ILE A 1 88 ? -19.974 -1.475 16.420 1.00 93.12 88 ILE A N 1
ATOM 635 C CA . ILE A 1 88 ? -19.789 -2.703 15.654 1.00 93.12 88 ILE A CA 1
ATOM 636 C C . ILE A 1 88 ? -19.015 -3.701 16.514 1.00 93.12 88 ILE A C 1
ATOM 638 O O . ILE A 1 88 ? -18.030 -3.369 17.163 1.00 93.12 88 ILE A O 1
ATOM 642 N N . ARG A 1 89 ? -19.487 -4.939 16.593 1.00 94.25 89 ARG A N 1
ATOM 643 C CA . ARG A 1 89 ? -18.799 -6.034 17.290 1.00 94.25 89 ARG A CA 1
ATOM 644 C C . ARG A 1 89 ? -18.208 -6.991 16.269 1.00 94.25 89 ARG A C 1
ATOM 646 O O . ARG A 1 89 ? -18.775 -7.129 15.192 1.00 94.25 89 ARG A O 1
ATOM 653 N N . GLY A 1 90 ? -17.122 -7.662 16.642 1.00 92.06 90 GLY A N 1
ATOM 654 C CA . GLY A 1 90 ? -16.421 -8.600 15.762 1.00 92.06 90 GLY A CA 1
ATOM 655 C C . GLY A 1 90 ? -15.474 -7.929 14.764 1.00 92.06 90 GLY A C 1
ATOM 656 O O . GLY A 1 90 ? -15.031 -8.581 13.829 1.00 92.06 90 GLY A O 1
ATOM 657 N N . ILE A 1 91 ? -15.158 -6.641 14.950 1.00 93.69 91 ILE A N 1
ATOM 658 C CA . ILE A 1 91 ? -14.160 -5.904 14.160 1.00 93.69 91 ILE A CA 1
ATOM 659 C C . ILE A 1 91 ? -13.087 -5.300 15.072 1.00 93.69 91 ILE A C 1
ATOM 661 O O . ILE A 1 91 ? -13.332 -5.114 16.268 1.00 93.69 91 ILE A O 1
ATOM 665 N N . ALA A 1 92 ? -11.925 -4.981 14.506 1.00 90.31 92 ALA A N 1
ATOM 666 C CA . ALA A 1 92 ? -10.773 -4.451 15.232 1.00 90.31 92 ALA A CA 1
ATOM 667 C C . ALA A 1 92 ? -11.068 -3.121 15.943 1.00 90.31 92 ALA A C 1
ATOM 669 O O . ALA A 1 92 ? -10.779 -2.984 17.133 1.00 90.31 92 ALA A O 1
ATOM 670 N N . ASN A 1 93 ? -11.704 -2.169 15.246 1.00 88.94 93 ASN A N 1
ATOM 671 C CA . ASN A 1 93 ? -12.175 -0.908 15.820 1.00 88.94 93 ASN A CA 1
ATOM 672 C C . ASN A 1 93 ? -13.702 -0.932 16.022 1.00 88.94 93 ASN A C 1
ATOM 674 O O . ASN A 1 93 ? -14.447 -0.559 15.117 1.00 88.94 93 ASN A O 1
ATOM 678 N N . PRO A 1 94 ? -14.211 -1.342 17.196 1.00 89.00 94 PRO A N 1
ATOM 679 C CA . PRO A 1 94 ? -15.650 -1.456 17.407 1.00 89.00 94 PRO A CA 1
ATOM 680 C C . PRO A 1 94 ? -16.388 -0.111 17.407 1.00 89.00 94 PRO A C 1
ATOM 682 O O . PRO A 1 94 ? -17.610 -0.083 17.242 1.00 89.00 94 PRO A O 1
ATOM 685 N N . ASP A 1 95 ? -15.665 0.987 17.611 1.00 87.25 95 ASP A N 1
ATOM 686 C CA . ASP A 1 95 ? -16.214 2.328 17.771 1.00 87.25 95 ASP A CA 1
ATOM 687 C C . ASP A 1 95 ? -16.030 3.171 16.485 1.00 87.25 95 ASP A C 1
ATOM 689 O O . ASP A 1 95 ? -16.155 4.388 16.527 1.00 87.25 95 ASP A O 1
ATOM 693 N N . VAL A 1 96 ? -15.798 2.532 15.325 1.00 85.94 96 VAL A N 1
ATOM 694 C CA . VAL A 1 96 ? -15.612 3.205 14.019 1.00 85.94 96 VAL A CA 1
ATOM 695 C C . VAL A 1 96 ? -16.776 4.134 13.628 1.00 85.94 96 VAL A C 1
ATOM 697 O O . VAL A 1 96 ? -16.560 5.150 12.990 1.00 85.94 96 VAL A O 1
ATOM 700 N N . LEU A 1 97 ? -18.002 3.847 14.083 1.00 84.38 97 LEU A N 1
ATOM 701 C CA . LEU A 1 97 ? -19.200 4.671 13.828 1.00 84.38 97 LEU A CA 1
ATOM 702 C C . LEU A 1 97 ? -19.550 5.630 14.976 1.00 84.38 97 LEU A C 1
ATOM 704 O O . LEU A 1 97 ? -20.670 6.141 15.040 1.00 84.38 97 LEU A O 1
ATOM 708 N N . HIS A 1 98 ? -18.667 5.797 15.963 1.00 80.62 98 HIS A N 1
ATOM 709 C CA . HIS A 1 98 ? -18.975 6.611 17.140 1.00 80.62 98 HIS A CA 1
ATOM 710 C C . HIS A 1 98 ? -19.114 8.087 16.755 1.00 80.62 98 HIS A C 1
ATOM 712 O O . HIS A 1 98 ? -20.111 8.717 17.124 1.00 80.62 98 HIS A O 1
ATOM 718 N N . ASP A 1 99 ? -18.148 8.586 15.982 1.00 76.25 99 ASP A N 1
ATOM 719 C CA . ASP A 1 99 ? -18.031 9.992 15.585 1.00 76.25 99 ASP A CA 1
ATOM 720 C C . ASP A 1 99 ? -18.459 10.249 14.128 1.00 76.25 99 ASP A C 1
ATOM 722 O O . ASP A 1 99 ? -18.650 11.402 13.744 1.00 76.25 99 ASP A O 1
ATOM 726 N N . GLU A 1 100 ? -18.663 9.194 13.336 1.00 78.12 100 GLU A N 1
ATOM 727 C CA . GLU A 1 100 ? -19.092 9.276 11.935 1.00 78.12 100 GLU A CA 1
ATOM 728 C C . GLU A 1 100 ? -20.596 9.029 11.797 1.00 78.12 100 GLU A C 1
ATOM 730 O O . GLU A 1 100 ? -21.135 8.099 12.400 1.00 78.12 100 GLU A O 1
ATOM 735 N N . GLU A 1 101 ? -21.276 9.868 11.014 1.00 81.12 101 GLU A N 1
ATOM 736 C CA . GLU A 1 101 ? -22.696 9.725 10.683 1.00 81.12 101 GLU A CA 1
ATOM 737 C C . GLU A 1 101 ? -22.827 9.105 9.289 1.00 81.12 101 GLU A C 1
ATOM 739 O O . GLU A 1 101 ? -22.507 9.739 8.293 1.00 81.12 101 GLU A O 1
ATOM 744 N N . LEU A 1 102 ? -23.311 7.867 9.234 1.00 79.44 102 LEU A N 1
ATOM 745 C CA . LEU A 1 102 ? -23.622 7.131 8.017 1.00 79.44 102 LEU A CA 1
ATOM 746 C C . LEU A 1 102 ? -25.007 7.518 7.507 1.00 79.44 102 LEU A C 1
ATOM 748 O O . LEU A 1 102 ? -26.028 7.086 8.061 1.00 79.44 102 LEU A O 1
ATOM 752 N N . ASN A 1 103 ? -25.044 8.263 6.407 1.00 82.06 103 ASN A N 1
ATOM 753 C CA . ASN A 1 103 ? -26.296 8.708 5.804 1.00 82.06 103 ASN A CA 1
ATOM 754 C C . ASN A 1 103 ? -26.864 7.665 4.839 1.00 82.06 103 ASN A C 1
ATOM 756 O O . ASN A 1 103 ? -26.148 6.945 4.141 1.00 82.06 103 ASN A O 1
ATOM 760 N N . ALA A 1 104 ? -28.188 7.538 4.808 1.00 79.56 104 ALA A N 1
ATOM 761 C CA . ALA A 1 104 ? -28.859 6.581 3.935 1.00 79.56 104 ALA A CA 1
ATOM 762 C C . ALA A 1 104 ? -28.683 6.912 2.440 1.00 79.56 104 ALA A C 1
ATOM 764 O O . ALA A 1 104 ? -29.195 7.917 1.946 1.00 79.56 104 ALA A O 1
ATOM 765 N N . GLY A 1 105 ? -28.090 5.988 1.676 1.00 67.56 105 GLY A N 1
ATOM 766 C CA . GLY A 1 105 ? -28.091 6.034 0.208 1.00 67.56 105 GLY A CA 1
ATOM 767 C C . GLY A 1 105 ? -26.934 6.799 -0.438 1.00 67.56 105 GLY A C 1
ATOM 768 O O . GLY A 1 105 ? -26.871 6.830 -1.673 1.00 67.56 105 GLY A O 1
ATOM 769 N N . ASP A 1 106 ? -26.001 7.331 0.352 1.00 67.69 106 ASP A N 1
ATOM 770 C CA . ASP A 1 106 ? -24.714 7.805 -0.150 1.00 67.69 106 ASP A CA 1
ATOM 771 C C . ASP A 1 106 ? -23.821 6.599 -0.448 1.00 67.69 106 ASP A C 1
ATOM 773 O O . ASP A 1 106 ? -23.081 6.091 0.383 1.00 67.69 106 ASP A O 1
ATOM 777 N N . ARG A 1 107 ? -23.918 6.101 -1.686 1.00 60.84 107 ARG A N 1
ATOM 778 C CA . ARG A 1 107 ? -23.127 4.953 -2.166 1.00 60.84 107 ARG A CA 1
ATOM 779 C C . ARG A 1 107 ? -21.615 5.187 -2.156 1.00 60.84 107 ARG A C 1
ATOM 781 O O . ARG A 1 107 ? -20.875 4.231 -2.354 1.00 60.84 107 ARG A O 1
ATOM 788 N N . GLU A 1 108 ? -21.187 6.434 -2.003 1.00 64.25 108 GLU A N 1
ATOM 789 C CA . GLU A 1 108 ? -19.777 6.815 -1.915 1.00 64.25 108 GLU A CA 1
ATOM 790 C C . GLU A 1 108 ? -19.256 6.771 -0.469 1.00 64.25 108 GLU A C 1
ATOM 792 O O . GLU A 1 108 ? -18.045 6.747 -0.274 1.00 64.25 108 GLU A O 1
ATOM 797 N N . GLU A 1 109 ? -20.137 6.704 0.537 1.00 70.81 109 GLU A N 1
ATOM 798 C CA . GLU A 1 109 ? -19.746 6.597 1.942 1.00 70.81 109 GLU A CA 1
ATOM 799 C C . GLU A 1 109 ? -19.644 5.116 2.331 1.00 70.81 109 GLU A C 1
ATOM 801 O O . GLU A 1 109 ? -20.638 4.418 2.558 1.00 70.81 109 GLU A O 1
ATOM 806 N N . VAL A 1 110 ? -18.410 4.613 2.334 1.00 81.38 110 VAL A N 1
ATOM 807 C CA . VAL A 1 110 ? -18.068 3.240 2.709 1.00 81.38 110 VAL A CA 1
ATOM 808 C C . VAL A 1 110 ? -17.079 3.272 3.853 1.00 81.38 110 VAL A C 1
ATOM 810 O O . VAL A 1 110 ? -16.119 4.038 3.826 1.00 81.38 110 VAL A O 1
ATOM 813 N N . ILE A 1 111 ? -17.304 2.431 4.858 1.00 87.25 111 ILE A N 1
ATOM 814 C CA . ILE A 1 111 ? -16.445 2.409 6.041 1.00 87.25 111 ILE A CA 1
ATOM 815 C C . ILE A 1 111 ? -15.610 1.134 6.021 1.00 87.25 111 ILE A C 1
ATOM 817 O O . ILE A 1 111 ? -16.185 0.039 6.085 1.00 87.25 111 ILE A O 1
ATOM 821 N N . PRO A 1 112 ? -14.272 1.239 5.915 1.00 88.62 112 PRO A N 1
ATOM 822 C CA . PRO A 1 112 ? -13.412 0.076 5.983 1.00 88.62 112 PRO A CA 1
ATOM 823 C C . PRO A 1 112 ? -13.465 -0.504 7.396 1.00 88.62 112 PRO A C 1
ATOM 825 O O . PRO A 1 112 ? -13.321 0.192 8.401 1.00 88.62 112 PRO A O 1
ATOM 828 N N . VAL A 1 113 ? -13.672 -1.811 7.476 1.00 91.31 113 VAL A N 1
ATOM 829 C CA . VAL A 1 113 ? -13.650 -2.564 8.723 1.00 91.31 113 VAL A CA 1
ATOM 830 C C . VAL A 1 113 ? -12.767 -3.788 8.561 1.00 91.31 113 VAL A C 1
ATOM 832 O O . VAL A 1 113 ? -12.747 -4.434 7.515 1.00 91.31 113 VAL A O 1
ATOM 835 N N . VAL A 1 114 ? -12.059 -4.136 9.630 1.00 92.88 114 VAL A N 1
ATOM 836 C CA . VAL A 1 114 ? -11.238 -5.347 9.702 1.00 92.88 114 VAL A CA 1
ATOM 837 C C . VAL A 1 114 ? -11.917 -6.307 10.674 1.00 92.88 114 VAL A C 1
ATOM 839 O O . VAL A 1 114 ? -11.843 -6.089 11.887 1.00 92.88 114 VAL A O 1
ATOM 842 N N . PRO A 1 115 ? -12.642 -7.330 10.188 1.00 94.56 115 PRO A N 1
ATOM 843 C CA . PRO A 1 115 ? -13.232 -8.342 11.042 1.00 94.56 115 PRO A CA 1
ATOM 844 C C . PRO A 1 115 ? -12.156 -9.133 11.777 1.00 94.56 115 PRO A C 1
ATOM 846 O O . PRO A 1 115 ? -11.157 -9.537 11.187 1.00 94.56 115 PRO A O 1
ATOM 849 N N . VAL A 1 116 ? -12.395 -9.376 13.059 1.00 93.81 116 VAL A N 1
ATOM 850 C CA . VAL A 1 116 ? -11.549 -10.186 13.957 1.00 93.81 116 VAL A CA 1
ATOM 851 C C . VAL A 1 116 ? -12.328 -11.370 14.543 1.00 93.81 116 VAL A C 1
ATOM 853 O O . VAL A 1 116 ? -11.889 -12.019 15.487 1.00 93.81 116 VAL A O 1
ATOM 856 N N . ASP A 1 117 ? -13.536 -11.603 14.030 1.00 93.94 117 ASP A N 1
ATOM 857 C CA . ASP A 1 117 ? -14.455 -12.650 14.465 1.00 93.94 117 ASP A CA 1
ATOM 858 C C . ASP A 1 117 ? -15.242 -13.177 13.251 1.00 93.94 117 ASP A C 1
ATOM 860 O O . ASP A 1 117 ? -15.408 -12.482 12.243 1.00 93.94 117 ASP A O 1
ATOM 864 N N . GLU A 1 118 ? -15.758 -14.399 13.364 1.00 94.81 118 GLU A N 1
ATOM 865 C CA . GLU A 1 118 ? -16.580 -15.066 12.346 1.00 94.81 118 GLU A CA 1
ATOM 866 C C . GLU A 1 118 ? -17.951 -14.395 12.161 1.00 94.81 118 GLU A C 1
ATOM 868 O O . GLU A 1 118 ? -18.638 -14.625 11.161 1.00 94.81 118 GLU A O 1
ATOM 873 N N . GLU A 1 119 ? -18.375 -13.583 13.132 1.00 96.00 119 GLU A N 1
ATOM 874 C CA . GLU A 1 119 ? -19.624 -12.830 13.088 1.00 96.00 119 GLU A CA 1
ATOM 875 C C . GLU A 1 119 ? -19.391 -11.354 13.427 1.00 96.00 119 GLU A C 1
ATOM 877 O O . GLU A 1 119 ? -18.963 -11.000 14.527 1.00 96.00 119 GLU A O 1
ATOM 882 N N . VAL A 1 120 ? -19.782 -10.477 12.502 1.00 96.31 120 VAL A N 1
ATOM 883 C CA . VAL A 1 120 ? -19.802 -9.027 12.715 1.00 96.31 120 VAL A CA 1
ATOM 884 C C . VAL A 1 120 ? -21.229 -8.584 13.018 1.00 96.31 120 VAL A C 1
ATOM 886 O O . VAL A 1 120 ? -22.163 -8.924 12.293 1.00 96.31 120 VAL A O 1
ATOM 889 N N . GLN A 1 121 ? -21.426 -7.812 14.087 1.00 96.62 121 GLN A N 1
ATOM 890 C CA . GLN A 1 121 ? -22.748 -7.312 14.481 1.00 96.62 121 GLN A CA 1
ATOM 891 C C . GLN A 1 121 ? -22.755 -5.793 14.553 1.00 96.62 121 GLN A C 1
ATOM 893 O O . GLN A 1 121 ? -21.941 -5.218 15.272 1.00 96.62 121 GLN A O 1
ATOM 898 N N . VAL A 1 122 ? -23.739 -5.152 13.927 1.00 93.94 122 VAL A N 1
ATOM 899 C CA . VAL A 1 122 ? -24.000 -3.725 14.160 1.00 93.94 122 VAL A CA 1
ATOM 900 C C . VAL A 1 122 ? -25.032 -3.601 15.266 1.00 93.94 122 VAL A C 1
ATOM 902 O O . VAL A 1 122 ? -26.150 -4.110 15.159 1.00 93.94 122 VAL A O 1
ATOM 905 N N . VAL A 1 123 ? -24.639 -2.963 16.362 1.00 94.69 123 VAL A N 1
ATOM 906 C CA . VAL A 1 123 ? -25.433 -2.841 17.581 1.00 94.69 123 VAL A CA 1
ATOM 907 C C . VAL A 1 123 ? -25.748 -1.378 17.822 1.00 94.69 123 VAL A C 1
ATOM 909 O O . VAL A 1 123 ? -24.850 -0.545 17.846 1.00 94.69 123 VAL A O 1
ATOM 912 N N . TRP A 1 124 ? -27.017 -1.081 18.067 1.00 93.19 124 TRP A N 1
ATOM 913 C CA . TRP A 1 124 ? -27.467 0.244 18.469 1.00 93.19 124 TRP A CA 1
ATOM 914 C C . TRP A 1 124 ? -27.956 0.236 19.914 1.00 93.19 124 TRP A C 1
ATOM 916 O O . TRP A 1 124 ? -28.442 -0.788 20.418 1.00 93.19 124 TRP A O 1
ATOM 926 N N . ARG A 1 125 ? -27.813 1.371 20.596 1.00 92.44 125 ARG A N 1
ATOM 927 C CA . ARG A 1 125 ? -28.221 1.562 21.986 1.00 92.44 125 ARG A CA 1
ATOM 928 C C . ARG A 1 125 ? -29.075 2.820 22.162 1.00 92.44 125 ARG A C 1
ATOM 930 O O . ARG A 1 125 ? -28.636 3.917 21.833 1.00 92.44 125 ARG A O 1
ATOM 937 N N . GLY A 1 126 ? -30.257 2.642 22.743 1.00 88.12 126 GLY A N 1
ATOM 938 C CA . GLY A 1 126 ? -31.163 3.717 23.141 1.00 88.12 126 GLY A CA 1
ATOM 939 C C . GLY A 1 126 ? -30.691 4.461 24.388 1.00 88.12 126 GLY A C 1
ATOM 940 O O . GLY A 1 126 ? -29.824 3.990 25.134 1.00 88.12 126 GLY A O 1
ATOM 941 N N . ASP A 1 127 ? -31.288 5.625 24.628 1.00 86.06 127 ASP A N 1
ATOM 942 C CA . ASP A 1 127 ? -30.997 6.490 25.777 1.00 86.06 127 ASP A CA 1
ATOM 943 C C . ASP A 1 127 ? -31.480 5.862 27.095 1.00 86.06 127 ASP A C 1
ATOM 945 O O . ASP A 1 127 ? -30.894 6.076 28.160 1.00 86.06 127 ASP A O 1
ATOM 949 N N . ASP A 1 128 ? -32.511 5.022 27.019 1.00 85.31 128 ASP A N 1
ATOM 950 C CA . ASP A 1 128 ? -33.029 4.197 28.116 1.00 85.31 128 ASP A CA 1
ATOM 951 C C . ASP A 1 128 ? -32.110 3.005 28.480 1.00 85.31 128 ASP A C 1
ATOM 953 O O . ASP A 1 128 ? -32.312 2.317 29.489 1.00 85.31 128 ASP A O 1
ATOM 957 N N . GLY A 1 129 ? -31.062 2.777 27.682 1.00 83.94 129 GLY A N 1
ATOM 958 C CA . GLY A 1 129 ? -30.117 1.676 27.813 1.00 83.94 129 GLY A CA 1
ATOM 959 C C . GLY A 1 129 ? -30.537 0.390 27.100 1.00 83.94 129 GLY A C 1
ATOM 960 O O . GLY A 1 129 ? -29.778 -0.586 27.176 1.00 83.94 129 GLY A O 1
ATOM 961 N N . THR A 1 130 ? -31.679 0.381 26.408 1.00 88.62 130 THR A N 1
ATOM 962 C CA . THR A 1 130 ? -32.106 -0.709 25.525 1.00 88.62 130 THR A CA 1
ATOM 963 C C . THR A 1 130 ? -31.113 -0.852 24.374 1.00 88.62 130 THR A C 1
ATOM 965 O O . THR A 1 130 ? -30.513 0.120 23.926 1.00 88.62 130 THR A O 1
ATOM 968 N N . SER A 1 131 ? -30.869 -2.079 23.916 1.00 91.81 131 SER A N 1
ATOM 969 C CA . SER A 1 131 ? -29.920 -2.342 22.835 1.00 91.81 131 SER A CA 1
ATOM 970 C C . SER A 1 131 ? -30.497 -3.328 21.836 1.00 91.81 131 SER A C 1
ATOM 972 O O . SER A 1 131 ? -31.112 -4.325 22.223 1.00 91.81 131 SER A O 1
ATOM 974 N N . TYR A 1 132 ? -30.265 -3.048 20.559 1.00 93.50 132 TYR A N 1
ATOM 975 C CA . TYR A 1 132 ? -30.746 -3.834 19.435 1.00 93.50 132 TYR A CA 1
ATOM 976 C C . TYR A 1 132 ? -29.571 -4.224 18.545 1.00 93.50 132 TYR A C 1
ATOM 978 O O . TYR A 1 132 ? -28.685 -3.414 18.280 1.00 93.50 132 TYR A O 1
ATOM 986 N N . VAL A 1 133 ? -29.567 -5.471 18.076 1.00 95.56 133 VAL A N 1
ATOM 987 C CA . VAL A 1 133 ? -28.688 -5.892 16.980 1.00 95.56 133 VAL A CA 1
ATOM 988 C C . VAL A 1 133 ? -29.421 -5.559 15.692 1.00 95.56 133 VAL A C 1
ATOM 990 O O . VAL A 1 133 ? -30.450 -6.172 15.413 1.00 95.56 133 VAL A O 1
ATOM 993 N N . LEU A 1 134 ? -28.913 -4.575 14.958 1.00 93.81 134 LEU A N 1
ATOM 994 C CA . LEU A 1 134 ? -29.507 -4.116 13.708 1.00 93.81 134 LEU A CA 1
ATOM 995 C C . LEU A 1 134 ? -29.200 -5.101 12.581 1.00 93.81 134 LEU A C 1
ATOM 997 O O . LEU A 1 134 ? -30.097 -5.493 11.843 1.00 93.81 134 LEU A O 1
ATOM 1001 N N . TRP A 1 135 ? -27.946 -5.556 12.504 1.00 94.88 135 TRP A N 1
ATOM 1002 C CA . TRP A 1 135 ? -27.470 -6.469 11.466 1.00 94.88 135 TRP A CA 1
ATOM 1003 C C . TRP A 1 135 ? -26.460 -7.482 11.992 1.00 94.88 135 TRP A C 1
ATOM 1005 O O . TRP A 1 135 ? -25.802 -7.264 13.013 1.00 94.88 135 TRP A O 1
ATOM 1015 N N . ARG A 1 136 ? -26.358 -8.597 11.263 1.00 96.88 136 ARG A N 1
ATOM 1016 C CA . ARG A 1 136 ? -25.371 -9.661 11.453 1.00 96.88 136 ARG A CA 1
ATOM 1017 C C . ARG A 1 136 ? -24.767 -10.008 10.104 1.00 96.88 136 ARG A C 1
ATOM 1019 O O . ARG A 1 136 ? -25.507 -10.354 9.183 1.00 96.88 136 ARG A O 1
ATOM 1026 N N . PHE A 1 137 ? -23.450 -9.970 10.023 1.00 96.62 137 PHE A N 1
ATOM 1027 C CA . PHE A 1 137 ? -22.684 -10.359 8.850 1.00 96.62 137 PHE A CA 1
ATOM 1028 C C . PHE A 1 137 ? -21.781 -11.536 9.196 1.00 96.62 137 PHE A C 1
ATOM 1030 O O . PHE A 1 137 ? -21.333 -11.671 10.332 1.00 96.62 137 PHE A O 1
ATOM 1037 N N . HIS A 1 138 ? -21.517 -12.369 8.196 1.00 96.25 138 HIS A N 1
ATOM 1038 C CA . HIS A 1 138 ? -20.518 -13.429 8.265 1.00 96.25 138 HIS A CA 1
ATOM 1039 C C . HIS A 1 138 ? -19.464 -13.081 7.215 1.00 96.25 138 HIS A C 1
ATOM 1041 O O . HIS A 1 138 ? -19.700 -13.347 6.031 1.00 96.25 138 HIS A O 1
ATOM 1047 N N . PRO A 1 139 ? -18.383 -12.383 7.600 1.00 94.94 139 PRO A N 1
ATOM 1048 C CA . PRO A 1 139 ? -17.382 -11.937 6.650 1.00 94.94 139 PRO A CA 1
ATOM 1049 C C . PRO A 1 139 ? -16.736 -13.142 5.966 1.00 94.94 139 PRO A C 1
ATOM 1051 O O . PRO A 1 139 ? -16.611 -14.228 6.533 1.00 94.94 139 PRO A O 1
ATOM 1054 N N . SER A 1 140 ? -16.331 -12.953 4.714 1.00 92.94 140 SER A N 1
ATOM 1055 C CA . SER A 1 140 ? -15.712 -14.032 3.935 1.00 92.94 140 SER A CA 1
ATOM 1056 C C . SER A 1 140 ? -14.291 -14.369 4.407 1.00 92.94 140 SER A C 1
ATOM 1058 O O . SER A 1 140 ? -13.786 -15.456 4.125 1.00 92.94 140 SER A O 1
ATOM 1060 N N . SER A 1 141 ? -13.671 -13.444 5.139 1.00 92.88 141 SER A N 1
ATOM 1061 C CA . SER A 1 141 ? -12.379 -13.571 5.807 1.00 92.88 141 SER A CA 1
ATOM 1062 C C . SER A 1 141 ? -12.358 -12.697 7.062 1.00 92.88 141 SER A C 1
ATOM 1064 O O . SER A 1 141 ? -13.034 -11.675 7.131 1.00 92.88 141 SER A O 1
ATOM 1066 N N . TYR A 1 142 ? -11.579 -13.097 8.059 1.00 92.12 142 TYR A N 1
ATOM 1067 C CA . TYR A 1 142 ? -11.386 -12.361 9.304 1.00 92.12 142 TYR A CA 1
ATOM 1068 C C . TYR A 1 142 ? -9.979 -12.636 9.831 1.00 92.12 142 TYR A C 1
ATOM 1070 O O . TYR A 1 142 ? -9.331 -13.610 9.437 1.00 92.12 142 TYR A O 1
ATOM 1078 N N . LEU A 1 143 ? -9.503 -11.755 10.699 1.00 89.94 143 LEU A N 1
ATOM 1079 C CA . LEU A 1 143 ? -8.234 -11.897 11.384 1.00 89.94 143 LEU A CA 1
ATOM 1080 C C . LEU A 1 143 ? -8.436 -12.833 12.580 1.00 89.94 143 LEU A C 1
ATOM 1082 O O . LEU A 1 143 ? -9.166 -12.500 13.507 1.00 89.94 143 LEU A O 1
ATOM 1086 N N . ASP A 1 144 ? -7.803 -14.008 12.569 1.00 86.88 144 ASP A N 1
ATOM 1087 C CA . ASP A 1 144 ? -7.917 -15.014 13.646 1.00 86.88 144 ASP A CA 1
ATOM 1088 C C . ASP A 1 144 ? -7.072 -14.652 14.888 1.00 86.88 144 ASP A C 1
ATOM 1090 O O . ASP A 1 144 ? -6.484 -15.499 15.560 1.00 86.88 144 ASP A O 1
ATOM 1094 N N . ARG A 1 145 ? -6.946 -13.351 15.165 1.00 84.94 145 ARG A N 1
ATOM 1095 C CA . ARG A 1 145 ? -6.281 -12.792 16.341 1.00 84.94 145 ARG A CA 1
ATOM 1096 C C . ARG A 1 145 ? -7.053 -11.556 16.787 1.00 84.94 145 ARG A C 1
ATOM 1098 O O . ARG A 1 145 ? -7.508 -10.758 15.969 1.00 84.94 145 ARG A O 1
ATOM 1105 N N . SER A 1 146 ? -7.196 -11.397 18.096 1.00 87.94 146 SER A N 1
ATOM 1106 C CA . SER A 1 146 ? -7.711 -10.159 18.673 1.00 87.94 146 SER A CA 1
ATOM 1107 C C . SER A 1 146 ? -6.661 -9.056 18.601 1.00 87.94 146 SER A C 1
ATOM 1109 O O . SER A 1 146 ? -5.471 -9.340 18.579 1.00 87.94 146 SER A O 1
ATOM 1111 N N . VAL A 1 147 ? -7.113 -7.805 18.648 1.00 92.44 147 VAL A N 1
ATOM 1112 C CA . VAL A 1 147 ? -6.238 -6.650 18.877 1.00 92.44 147 VAL A CA 1
ATOM 1113 C C . VAL A 1 147 ? -5.549 -6.794 20.236 1.00 92.44 147 VAL A C 1
ATOM 1115 O O . VAL A 1 147 ? -6.233 -6.983 21.247 1.00 92.44 147 VAL A O 1
ATOM 1118 N N . ASP A 1 148 ? -4.224 -6.689 20.246 1.00 95.12 148 ASP A N 1
ATOM 1119 C CA . ASP A 1 148 ? -3.399 -6.724 21.454 1.00 95.12 148 ASP A CA 1
ATOM 1120 C C . ASP A 1 148 ? -3.198 -5.310 22.002 1.00 95.12 148 ASP A C 1
ATOM 1122 O O . ASP A 1 148 ? -3.415 -5.062 23.188 1.00 95.12 148 ASP A O 1
ATOM 1126 N N . GLU A 1 149 ? -2.864 -4.373 21.110 1.00 96.69 149 GLU A N 1
ATOM 1127 C CA . GLU A 1 149 ? -2.490 -3.005 21.454 1.00 96.69 149 GLU A CA 1
ATOM 1128 C C . GLU A 1 149 ? -3.259 -1.972 20.617 1.00 96.69 149 GLU A C 1
ATOM 1130 O O . GLU A 1 149 ? -3.745 -2.240 19.518 1.00 96.69 149 GLU A O 1
ATOM 1135 N N . GLY A 1 150 ? -3.395 -0.757 21.146 1.00 95.12 150 GLY A N 1
ATOM 1136 C CA . GLY A 1 150 ? -4.080 0.348 20.468 1.00 95.12 150 GLY A CA 1
ATOM 1137 C C . GLY A 1 150 ? -3.351 1.675 20.643 1.00 95.12 150 GLY A C 1
ATOM 1138 O O . GLY A 1 150 ? -2.248 1.725 21.182 1.00 95.12 150 GLY A O 1
ATOM 1139 N N . CYS A 1 151 ? -3.985 2.781 20.254 1.00 95.94 151 CYS A N 1
ATOM 1140 C CA . CYS A 1 151 ? -3.316 4.088 20.195 1.00 95.94 151 CYS A CA 1
ATOM 1141 C C . CYS A 1 151 ? -2.679 4.575 21.504 1.00 95.94 151 CYS A C 1
ATOM 1143 O O . CYS A 1 151 ? -1.679 5.284 21.477 1.00 95.94 151 CYS A O 1
ATOM 1145 N N . GLY A 1 152 ? -3.223 4.192 22.663 1.00 97.31 152 GLY A N 1
ATOM 1146 C CA . GLY A 1 152 ? -2.613 4.536 23.951 1.00 97.31 152 GLY A CA 1
ATOM 1147 C C . GLY A 1 152 ? -1.260 3.854 24.188 1.00 97.31 152 GLY A C 1
ATOM 1148 O O . GLY A 1 152 ? -0.404 4.438 24.846 1.00 97.31 152 GLY A O 1
ATOM 1149 N N . TRP A 1 153 ? -1.070 2.645 23.655 1.00 97.94 153 TRP A N 1
ATOM 1150 C CA . TRP A 1 153 ? 0.208 1.934 23.688 1.00 97.94 153 TRP A CA 1
ATOM 1151 C C . TRP A 1 153 ? 1.192 2.555 22.697 1.00 97.94 153 TRP A C 1
ATOM 1153 O O . TRP A 1 153 ? 2.288 2.919 23.103 1.00 97.94 153 TRP A O 1
ATOM 1163 N N . VAL A 1 154 ? 0.760 2.808 21.454 1.00 98.25 154 VAL A N 1
ATOM 1164 C CA . VAL A 1 154 ? 1.593 3.471 20.430 1.00 98.25 154 VAL A CA 1
ATOM 1165 C C . VAL A 1 154 ? 2.123 4.814 20.935 1.00 98.25 154 VAL A C 1
ATOM 1167 O O . VAL A 1 154 ? 3.320 5.077 20.856 1.00 98.25 154 VAL A O 1
ATOM 1170 N N . ALA A 1 155 ? 1.257 5.647 21.521 1.00 97.94 155 ALA A N 1
ATOM 1171 C CA . ALA A 1 155 ? 1.661 6.924 22.105 1.00 97.94 155 ALA A CA 1
ATOM 1172 C C . ALA A 1 155 ? 2.657 6.756 23.268 1.00 97.94 155 ALA A C 1
ATOM 1174 O O . ALA A 1 155 ? 3.556 7.574 23.436 1.00 97.94 155 ALA A O 1
ATOM 1175 N N . ALA A 1 156 ? 2.529 5.697 24.071 1.00 98.00 156 ALA A N 1
ATOM 1176 C CA . ALA A 1 156 ? 3.456 5.437 25.167 1.00 98.00 156 ALA A CA 1
ATOM 1177 C C . ALA A 1 156 ? 4.834 4.964 24.672 1.00 98.00 156 ALA A C 1
ATOM 1179 O O . ALA A 1 156 ? 5.841 5.465 25.169 1.00 98.00 156 ALA A O 1
ATOM 1180 N N . GLU A 1 157 ? 4.880 4.045 23.704 1.00 98.06 157 GLU A N 1
ATOM 1181 C CA . GLU A 1 157 ? 6.132 3.517 23.138 1.00 98.06 157 GLU A CA 1
ATOM 1182 C C . GLU A 1 157 ? 6.901 4.581 22.353 1.00 98.06 157 GLU A C 1
ATOM 1184 O O . GLU A 1 157 ? 8.114 4.698 22.487 1.00 98.06 157 GLU A O 1
ATOM 1189 N N . THR A 1 158 ? 6.188 5.419 21.600 1.00 98.06 158 THR A N 1
ATOM 1190 C CA . THR A 1 158 ? 6.795 6.487 20.791 1.00 98.06 158 THR A CA 1
ATOM 1191 C C . THR A 1 158 ? 7.022 7.787 21.564 1.00 98.06 158 THR A C 1
ATOM 1193 O O . THR A 1 158 ? 7.454 8.767 20.966 1.00 98.06 158 THR A O 1
ATOM 1196 N N . ASN A 1 159 ? 6.698 7.863 22.861 1.00 97.44 159 ASN A N 1
ATOM 1197 C CA . ASN A 1 159 ? 6.704 9.121 23.623 1.00 97.44 159 ASN A CA 1
ATOM 1198 C C . ASN A 1 159 ? 5.937 10.254 22.892 1.00 97.44 159 ASN A C 1
ATOM 1200 O O . ASN A 1 159 ? 6.469 11.330 22.614 1.00 97.44 159 ASN A O 1
ATOM 1204 N N . ASP A 1 160 ? 4.674 9.978 22.563 1.00 96.69 160 ASP A N 1
ATOM 1205 C CA . ASP A 1 160 ? 3.779 10.827 21.770 1.00 96.69 160 ASP A CA 1
ATOM 1206 C C . ASP A 1 160 ? 4.350 11.165 20.371 1.00 96.69 160 ASP A C 1
ATOM 1208 O O . ASP A 1 160 ? 4.236 12.296 19.890 1.00 96.69 160 ASP A O 1
ATOM 1212 N N . GLY A 1 161 ? 4.967 10.176 19.713 1.00 96.19 161 GLY A N 1
ATOM 1213 C CA . GLY A 1 161 ? 5.463 10.273 18.337 1.00 96.19 161 GLY A CA 1
ATOM 1214 C C . GLY A 1 161 ? 6.865 10.872 18.179 1.00 96.19 161 GLY A C 1
ATOM 1215 O O . GLY A 1 161 ? 7.202 11.344 17.094 1.00 96.19 161 GLY A O 1
ATOM 1216 N N . SER A 1 162 ? 7.690 10.936 19.226 1.00 97.56 162 SER A N 1
ATOM 1217 C CA . SER A 1 162 ? 9.081 11.408 19.118 1.00 97.56 162 SER A CA 1
ATOM 1218 C C . SER A 1 162 ? 10.113 10.297 18.951 1.00 97.56 162 SER A C 1
ATOM 1220 O O . SER A 1 162 ? 11.154 10.532 18.341 1.00 97.56 162 SER A O 1
ATOM 1222 N N . ASP A 1 163 ? 9.847 9.132 19.529 1.00 98.38 163 ASP A N 1
ATOM 1223 C CA . ASP A 1 163 ? 10.799 8.041 19.704 1.00 98.38 163 ASP A CA 1
ATOM 1224 C C . ASP A 1 163 ? 10.500 6.903 18.710 1.00 98.38 163 ASP A C 1
ATOM 1226 O O . ASP A 1 163 ? 9.349 6.752 18.279 1.00 98.38 163 ASP A O 1
ATOM 1230 N N . PRO A 1 164 ? 11.514 6.105 18.324 1.00 98.44 164 PRO A N 1
ATOM 1231 C CA . PRO A 1 164 ? 11.300 4.934 17.480 1.00 98.44 164 PRO A CA 1
ATOM 1232 C C . PRO A 1 164 ? 10.400 3.909 18.171 1.00 98.44 164 PRO A C 1
ATOM 1234 O O . PRO A 1 164 ? 10.296 3.886 19.401 1.00 98.44 164 PRO A O 1
ATOM 1237 N N . ILE A 1 165 ? 9.780 3.038 17.383 1.00 98.56 165 ILE A N 1
ATOM 1238 C CA . ILE A 1 165 ? 8.907 1.973 17.875 1.00 98.56 165 ILE A CA 1
ATOM 1239 C C . ILE A 1 165 ? 9.245 0.650 17.205 1.00 98.56 165 ILE A C 1
ATOM 1241 O O . ILE A 1 165 ? 9.424 0.589 15.996 1.00 98.56 165 ILE A O 1
ATOM 1245 N N . THR A 1 166 ? 9.269 -0.414 18.008 1.00 98.56 166 THR A N 1
ATOM 1246 C CA . THR A 1 166 ? 9.333 -1.791 17.518 1.00 98.56 166 THR A CA 1
ATOM 1247 C C . THR A 1 166 ? 8.019 -2.498 17.834 1.00 98.56 166 THR A C 1
ATOM 1249 O O . THR A 1 166 ? 7.619 -2.577 18.999 1.00 98.56 166 THR A O 1
ATOM 1252 N N . VAL A 1 167 ? 7.354 -3.036 16.814 1.00 98.44 167 VAL A N 1
ATOM 1253 C CA . VAL A 1 167 ? 6.147 -3.858 16.946 1.00 98.44 167 VAL A CA 1
ATOM 1254 C C . VAL A 1 167 ? 6.524 -5.319 16.715 1.00 98.44 167 VAL A C 1
ATOM 1256 O O . VAL A 1 167 ? 6.886 -5.707 15.612 1.00 98.44 167 VAL A O 1
ATOM 1259 N N . ASP A 1 168 ? 6.439 -6.138 17.760 1.00 98.00 168 ASP A N 1
ATOM 1260 C CA . ASP A 1 168 ? 6.945 -7.516 17.753 1.00 98.00 168 ASP A CA 1
ATOM 1261 C C . ASP A 1 168 ? 5.814 -8.516 18.032 1.00 98.00 168 ASP A C 1
ATOM 1263 O O . ASP A 1 168 ? 5.342 -8.636 19.166 1.00 98.00 168 ASP A O 1
ATOM 1267 N N . GLY A 1 169 ? 5.358 -9.209 16.984 1.00 95.94 169 GLY A N 1
ATOM 1268 C CA . GLY A 1 169 ? 4.393 -10.312 17.059 1.00 95.94 169 GLY A CA 1
ATOM 1269 C C . GLY A 1 169 ? 3.013 -9.993 17.639 1.00 95.94 169 GLY A C 1
ATOM 1270 O O . GLY A 1 169 ? 2.286 -10.912 18.030 1.00 95.94 169 GLY A O 1
ATOM 1271 N N . VAL A 1 170 ? 2.635 -8.714 17.691 1.00 96.44 170 VAL A N 1
ATOM 1272 C CA . VAL A 1 170 ? 1.346 -8.233 18.215 1.00 96.44 170 VAL A CA 1
ATOM 1273 C C . VAL A 1 170 ? 0.477 -7.606 17.125 1.00 96.44 170 VAL A C 1
ATOM 1275 O O . VAL A 1 170 ? 0.971 -7.164 16.087 1.00 96.44 170 VAL A O 1
ATOM 1278 N N . VAL A 1 171 ? -0.834 -7.555 17.369 1.00 96.12 171 VAL A N 1
ATOM 1279 C CA . VAL A 1 171 ? -1.809 -6.839 16.537 1.00 96.12 171 VAL A CA 1
ATOM 1280 C C . VAL A 1 171 ? -2.077 -5.456 17.129 1.00 96.12 171 VAL A C 1
ATOM 1282 O O . VAL A 1 171 ? -2.702 -5.332 18.187 1.00 96.12 171 VAL A 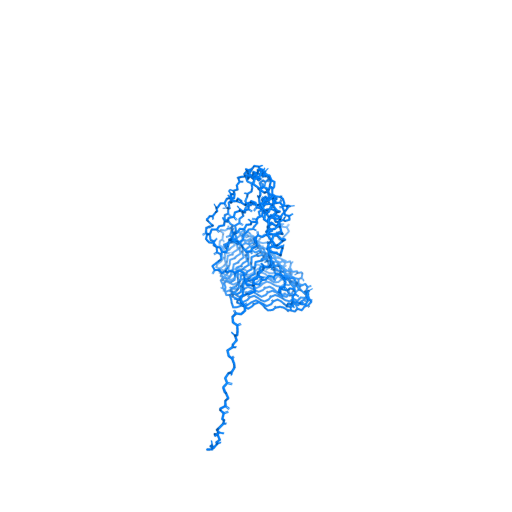O 1
ATOM 1285 N N . VAL A 1 172 ? -1.654 -4.413 16.420 1.00 97.19 172 VAL A N 1
ATOM 1286 C CA . VAL A 1 172 ? -1.860 -3.007 16.778 1.00 97.19 172 VAL A CA 1
ATOM 1287 C C . VAL A 1 172 ? -3.035 -2.450 15.984 1.00 97.19 172 VAL A C 1
ATOM 1289 O O . VAL A 1 172 ? -3.025 -2.471 14.760 1.00 97.19 172 VAL A O 1
ATOM 1292 N N . ASN A 1 173 ? -4.051 -1.922 16.664 1.00 95.19 173 ASN A N 1
ATOM 1293 C CA . ASN A 1 173 ? -5.135 -1.165 16.032 1.00 95.19 173 ASN A CA 1
ATOM 1294 C C . ASN A 1 173 ? -4.957 0.329 16.302 1.00 95.19 173 ASN A C 1
ATOM 1296 O O . ASN A 1 173 ? -5.527 0.880 17.253 1.00 95.19 173 ASN A O 1
ATOM 1300 N N . CYS A 1 174 ? -4.089 0.944 15.510 1.00 95.62 174 CYS A N 1
ATOM 1301 C CA . CYS A 1 174 ? -3.843 2.374 15.486 1.00 95.62 174 CYS A CA 1
ATOM 1302 C C . CYS A 1 174 ? -2.963 2.727 14.288 1.00 95.62 174 CYS A C 1
ATOM 1304 O O . CYS A 1 174 ? -2.143 1.912 13.867 1.00 95.62 174 CYS A O 1
ATOM 1306 N N . ASP A 1 175 ? -3.046 3.978 13.850 1.00 97.06 175 ASP A N 1
ATOM 1307 C CA . ASP A 1 175 ? -1.985 4.570 13.049 1.00 97.06 175 ASP A CA 1
ATOM 1308 C C . ASP A 1 175 ? -0.726 4.747 13.906 1.00 97.06 175 ASP A C 1
ATOM 1310 O O . ASP A 1 175 ? -0.767 5.298 15.013 1.00 97.06 175 ASP A O 1
ATOM 1314 N N . ILE A 1 176 ? 0.408 4.300 13.382 1.00 98.38 176 ILE A N 1
ATOM 1315 C CA . ILE A 1 176 ? 1.722 4.538 13.962 1.00 98.38 176 ILE A CA 1
ATOM 1316 C C . ILE A 1 176 ? 2.313 5.754 13.266 1.00 98.38 176 ILE A C 1
ATOM 1318 O O . ILE A 1 176 ? 2.729 5.675 12.118 1.00 98.38 176 ILE A O 1
ATOM 1322 N N . ILE A 1 177 ? 2.345 6.885 13.969 1.00 98.38 177 ILE A N 1
ATOM 1323 C CA . ILE A 1 177 ? 2.948 8.126 13.479 1.00 98.38 177 ILE A CA 1
ATOM 1324 C C . ILE A 1 177 ? 4.040 8.534 14.462 1.00 98.38 177 ILE A C 1
ATOM 1326 O O . ILE A 1 177 ? 3.749 8.858 15.616 1.00 98.38 177 ILE A O 1
ATOM 1330 N N . THR A 1 178 ? 5.295 8.528 14.019 1.00 98.50 178 THR A N 1
ATOM 1331 C CA . THR A 1 178 ? 6.437 8.916 14.854 1.00 98.50 178 THR A CA 1
ATOM 1332 C C . THR A 1 178 ? 7.509 9.647 14.052 1.00 98.50 178 THR A C 1
ATOM 1334 O O . THR A 1 178 ? 7.559 9.563 12.833 1.00 98.50 178 THR A O 1
ATOM 1337 N N . ASN A 1 179 ? 8.366 10.404 14.732 1.00 98.06 179 ASN A N 1
ATOM 1338 C CA . ASN A 1 179 ? 9.587 10.952 14.155 1.00 98.06 179 ASN A CA 1
ATOM 1339 C C . ASN A 1 179 ? 10.749 9.957 14.199 1.00 98.06 179 ASN A C 1
ATOM 1341 O O . ASN A 1 179 ? 11.777 10.284 13.631 1.00 98.06 179 ASN A O 1
ATOM 1345 N N . GLY A 1 180 ? 10.651 8.831 14.914 1.00 98.12 180 GLY A N 1
ATOM 1346 C CA . GLY A 1 180 ? 11.695 7.799 14.957 1.00 98.12 180 GLY A CA 1
ATOM 1347 C C . GLY A 1 180 ? 11.516 6.715 13.892 1.00 98.12 180 GLY A C 1
ATOM 1348 O O . GLY A 1 180 ? 10.572 6.768 13.108 1.00 98.12 180 GLY A O 1
ATOM 1349 N N . ASP A 1 181 ? 12.413 5.733 13.884 1.00 98.50 181 ASP A N 1
ATOM 1350 C CA . ASP A 1 181 ? 12.261 4.523 13.067 1.00 98.50 181 ASP A CA 1
ATOM 1351 C C . ASP A 1 181 ? 11.003 3.734 13.474 1.00 98.50 181 ASP A C 1
ATOM 1353 O O . ASP A 1 181 ? 10.590 3.748 14.644 1.00 98.50 181 ASP A O 1
ATOM 1357 N N . ILE A 1 182 ? 10.396 3.048 12.508 1.00 98.81 182 ILE A N 1
ATOM 1358 C CA . ILE A 1 182 ? 9.341 2.061 12.748 1.00 98.81 182 ILE A CA 1
ATOM 1359 C C . ILE A 1 182 ? 9.879 0.697 12.326 1.00 98.81 182 ILE A C 1
ATOM 1361 O O . ILE A 1 182 ? 10.033 0.458 11.136 1.00 98.81 182 ILE A O 1
ATOM 1365 N N . ASP A 1 183 ? 10.086 -0.189 13.297 1.00 98.75 183 ASP A N 1
ATOM 1366 C CA . ASP A 1 183 ? 10.484 -1.577 13.061 1.00 98.75 183 ASP A CA 1
ATOM 1367 C C . ASP A 1 183 ? 9.293 -2.502 13.349 1.00 98.75 183 ASP A C 1
ATOM 1369 O O . ASP A 1 183 ? 8.679 -2.421 14.420 1.00 98.75 183 ASP A O 1
ATOM 1373 N N . VAL A 1 184 ? 8.953 -3.414 12.444 1.00 98.56 184 VAL A N 1
ATOM 1374 C CA . VAL A 1 184 ? 7.852 -4.373 12.633 1.00 98.56 184 VAL A CA 1
ATOM 1375 C C . VAL A 1 184 ? 8.338 -5.767 12.286 1.00 98.56 184 VAL A C 1
ATOM 1377 O O . VAL A 1 184 ? 8.864 -5.979 11.205 1.00 98.56 184 VAL A O 1
ATOM 1380 N N . VAL A 1 185 ? 8.168 -6.717 13.205 1.00 97.88 185 VAL A N 1
ATOM 1381 C CA . VAL A 1 185 ? 8.778 -8.050 13.098 1.00 97.88 185 VAL A CA 1
ATOM 1382 C C . VAL A 1 185 ? 7.855 -9.162 13.607 1.00 97.88 185 VAL A C 1
ATOM 1384 O O . VAL A 1 185 ? 6.902 -8.920 14.360 1.00 97.88 185 VAL A O 1
ATOM 1387 N N . ASN A 1 186 ? 8.207 -10.410 13.280 1.00 95.00 186 ASN A N 1
ATOM 1388 C CA . ASN A 1 186 ? 7.641 -11.645 13.843 1.00 95.00 186 ASN A CA 1
ATOM 1389 C C . ASN A 1 186 ? 6.117 -11.795 13.652 1.00 95.00 186 ASN A C 1
ATOM 1391 O O . ASN A 1 186 ? 5.396 -12.039 14.623 1.00 95.00 186 ASN A O 1
ATOM 1395 N N . ASP A 1 187 ? 5.601 -11.678 12.424 1.00 94.56 187 ASP A N 1
ATOM 1396 C CA . ASP A 1 187 ? 4.162 -11.796 12.122 1.00 94.56 187 ASP A CA 1
ATOM 1397 C C . ASP A 1 187 ? 3.289 -10.744 12.835 1.00 94.56 187 ASP A C 1
ATOM 1399 O O . ASP A 1 187 ? 2.118 -11.010 13.166 1.00 94.56 187 ASP A O 1
ATOM 1403 N N . ALA A 1 188 ? 3.850 -9.566 13.123 1.00 97.06 188 ALA A N 1
ATOM 1404 C CA . ALA A 1 188 ? 3.105 -8.428 13.647 1.00 97.06 188 ALA A CA 1
ATOM 1405 C C . ALA A 1 188 ? 2.111 -7.879 12.612 1.00 97.06 188 ALA A C 1
ATOM 1407 O O . ALA A 1 188 ? 2.294 -7.993 11.398 1.00 97.06 188 ALA A O 1
ATOM 1408 N N . VAL A 1 189 ? 1.028 -7.280 13.113 1.00 96.31 189 VAL A N 1
ATOM 1409 C CA . VAL A 1 189 ? -0.032 -6.711 12.279 1.00 96.31 189 VAL A CA 1
ATOM 1410 C C . VAL A 1 189 ? -0.342 -5.291 12.719 1.00 96.31 189 VAL A C 1
ATOM 1412 O O . VAL A 1 189 ? -0.682 -5.065 13.879 1.00 96.31 189 VAL A O 1
ATOM 1415 N N . ILE A 1 190 ? -0.339 -4.357 11.774 1.00 97.25 190 ILE A N 1
ATOM 1416 C CA . ILE A 1 190 ? -0.824 -2.992 11.960 1.00 97.25 190 ILE A CA 1
ATOM 1417 C C . ILE A 1 190 ? -2.164 -2.851 11.240 1.00 97.25 190 ILE A C 1
ATOM 1419 O O . ILE A 1 190 ? -2.282 -3.069 10.036 1.00 97.25 190 ILE A O 1
ATOM 1423 N N . ILE A 1 191 ? -3.200 -2.493 11.990 1.00 94.69 191 ILE A N 1
ATOM 1424 C CA . ILE A 1 191 ? -4.507 -2.090 11.476 1.00 94.69 191 ILE A CA 1
ATOM 1425 C C . ILE A 1 191 ? -4.542 -0.564 11.530 1.00 94.69 191 ILE A C 1
ATOM 1427 O O . ILE A 1 191 ? -4.860 0.016 12.570 1.00 94.69 191 ILE A O 1
ATOM 1431 N N . GLY A 1 192 ? -4.151 0.054 10.419 1.00 94.12 192 GLY A N 1
ATOM 1432 C CA . GLY A 1 192 ? -3.883 1.483 10.309 1.00 94.12 192 GLY A CA 1
ATOM 1433 C C . GLY A 1 192 ? -2.657 1.752 9.442 1.00 94.12 192 GLY A C 1
ATOM 1434 O O . GLY A 1 192 ? -2.135 0.853 8.778 1.00 94.12 192 GLY A O 1
ATOM 1435 N N . ASN A 1 193 ? -2.202 2.998 9.474 1.00 96.75 193 ASN A N 1
ATOM 1436 C CA . ASN A 1 193 ? -1.055 3.476 8.707 1.00 96.75 193 ASN A CA 1
ATOM 1437 C C . ASN A 1 193 ? 0.250 3.306 9.496 1.00 96.75 193 ASN A C 1
ATOM 1439 O O . ASN A 1 193 ? 0.250 3.398 10.725 1.00 96.75 193 ASN A O 1
ATOM 1443 N N . ALA A 1 194 ? 1.373 3.164 8.794 1.00 98.56 194 ALA A N 1
ATOM 1444 C CA . ALA A 1 194 ? 2.707 3.334 9.371 1.00 98.56 194 ALA A CA 1
ATOM 1445 C C . ALA A 1 194 ? 3.359 4.580 8.758 1.00 98.56 194 ALA A C 1
ATOM 1447 O O . ALA A 1 194 ? 3.411 4.725 7.540 1.00 98.56 194 ALA A O 1
ATOM 1448 N N . THR A 1 195 ? 3.794 5.530 9.580 1.00 98.62 195 THR A N 1
ATOM 1449 C CA . THR A 1 195 ? 4.350 6.810 9.127 1.00 98.62 195 THR A CA 1
ATOM 1450 C C . THR A 1 195 ? 5.535 7.233 9.988 1.00 98.62 195 THR A C 1
ATOM 1452 O O . THR A 1 195 ? 5.352 7.669 11.130 1.00 98.62 195 THR A O 1
ATOM 1455 N N . SER A 1 196 ? 6.742 7.161 9.422 1.00 98.19 196 SER A N 1
ATOM 1456 C CA . SER A 1 196 ? 7.934 7.787 9.997 1.00 98.19 196 SER A CA 1
ATOM 1457 C C . SER A 1 196 ? 8.176 9.158 9.363 1.00 98.19 196 SER A C 1
ATOM 1459 O O . SER A 1 196 ? 8.424 9.282 8.170 1.00 98.19 196 SER A O 1
ATOM 1461 N N . LEU A 1 197 ? 8.098 10.220 10.161 1.00 97.25 197 LEU A N 1
ATOM 1462 C CA . LEU A 1 197 ? 8.154 11.610 9.690 1.00 97.25 197 LEU A CA 1
ATOM 1463 C C . LEU A 1 197 ? 9.573 12.150 9.465 1.00 97.25 197 LEU A C 1
ATOM 1465 O O . LEU A 1 197 ? 9.713 13.295 9.038 1.00 97.25 197 LEU A O 1
ATOM 1469 N N . ALA A 1 198 ? 10.607 11.403 9.850 1.00 95.75 198 ALA A N 1
ATOM 1470 C CA . ALA A 1 198 ? 11.996 11.872 9.775 1.00 95.75 198 ALA A CA 1
ATOM 1471 C C . ALA A 1 198 ? 13.032 10.739 9.653 1.00 95.75 198 ALA A C 1
ATOM 1473 O O . ALA A 1 198 ? 14.225 10.992 9.823 1.00 95.75 198 ALA A O 1
ATOM 1474 N N . ASN A 1 199 ? 12.579 9.493 9.500 1.00 98.00 199 ASN A N 1
ATOM 1475 C CA . ASN A 1 199 ? 13.383 8.285 9.656 1.00 98.00 199 ASN A CA 1
ATOM 1476 C C . ASN A 1 199 ? 12.790 7.138 8.819 1.00 98.00 199 ASN A C 1
ATOM 1478 O O . ASN A 1 199 ? 11.933 7.374 7.962 1.00 98.00 199 ASN A O 1
ATOM 1482 N N . ASN A 1 200 ? 13.281 5.921 9.047 1.00 98.50 200 ASN A N 1
ATOM 1483 C CA . ASN A 1 200 ? 13.020 4.765 8.203 1.00 98.50 200 ASN A CA 1
ATOM 1484 C C . ASN A 1 200 ? 11.802 3.953 8.672 1.00 98.50 200 ASN A C 1
ATOM 1486 O O . ASN A 1 200 ? 11.326 4.093 9.807 1.00 98.50 200 ASN A O 1
ATOM 1490 N N . VAL A 1 201 ? 11.326 3.072 7.793 1.00 98.81 201 VAL A N 1
ATOM 1491 C CA . VAL A 1 201 ? 10.357 2.018 8.117 1.00 98.81 201 VAL A CA 1
ATOM 1492 C C . VAL A 1 201 ? 10.910 0.666 7.655 1.00 98.81 201 VAL A C 1
ATOM 1494 O O . VAL A 1 201 ? 11.146 0.485 6.467 1.00 98.81 201 VAL A O 1
ATOM 1497 N N . ASP A 1 202 ? 11.085 -0.273 8.582 1.00 98.75 202 ASP A N 1
ATOM 1498 C CA . ASP A 1 202 ? 11.589 -1.633 8.335 1.00 98.75 202 ASP A CA 1
ATOM 1499 C C . ASP A 1 202 ? 10.527 -2.656 8.769 1.00 98.75 202 ASP A C 1
ATOM 1501 O O . ASP A 1 202 ? 10.132 -2.712 9.940 1.00 98.75 202 ASP A O 1
ATOM 1505 N N . LEU A 1 203 ? 10.001 -3.421 7.810 1.00 98.69 203 LEU A N 1
ATOM 1506 C CA . LEU A 1 203 ? 8.912 -4.372 8.007 1.00 98.69 203 LEU A CA 1
ATOM 1507 C C . LEU A 1 203 ? 9.335 -5.786 7.577 1.00 98.69 203 LEU A C 1
ATOM 1509 O O . LEU A 1 203 ? 9.418 -6.082 6.384 1.00 98.69 203 LEU A O 1
ATOM 1513 N N . ASP A 1 204 ? 9.472 -6.689 8.544 1.00 98.50 204 ASP A N 1
ATOM 1514 C CA . ASP A 1 204 ? 9.903 -8.080 8.360 1.00 98.50 204 ASP A CA 1
ATOM 1515 C C . ASP A 1 204 ? 8.785 -9.060 8.753 1.00 98.50 204 ASP A C 1
ATOM 1517 O O . ASP A 1 204 ? 8.265 -9.036 9.877 1.00 98.50 204 ASP A O 1
ATOM 1521 N N . GLU A 1 205 ? 8.397 -9.916 7.805 1.00 97.19 205 GLU A N 1
ATOM 1522 C CA . GLU A 1 205 ? 7.359 -10.938 7.947 1.00 97.19 205 GLU A CA 1
ATOM 1523 C C . GLU A 1 205 ? 6.081 -10.361 8.588 1.00 97.19 205 GLU A C 1
ATOM 1525 O O . GLU A 1 205 ? 5.563 -10.896 9.567 1.00 97.19 205 GLU A O 1
ATOM 1530 N N . SER A 1 206 ? 5.573 -9.228 8.091 1.00 97.19 206 SER A N 1
ATOM 1531 C CA . SER A 1 206 ? 4.499 -8.476 8.761 1.00 97.19 206 SER A CA 1
ATOM 1532 C C . SER A 1 206 ? 3.330 -8.096 7.846 1.00 97.19 206 SER A C 1
ATOM 1534 O O . SER A 1 206 ? 3.332 -8.349 6.638 1.00 97.19 206 SER A O 1
ATOM 1536 N N . VAL A 1 207 ? 2.269 -7.520 8.426 1.00 96.19 207 VAL A N 1
ATOM 1537 C CA . VAL A 1 207 ? 1.108 -7.036 7.663 1.00 96.19 207 VAL A CA 1
ATOM 1538 C C . VAL A 1 207 ? 0.688 -5.635 8.095 1.00 96.19 207 VAL A C 1
ATOM 1540 O O . VAL A 1 207 ? 0.433 -5.402 9.275 1.00 96.19 207 VAL A O 1
ATOM 1543 N N . VAL A 1 208 ? 0.505 -4.732 7.132 1.00 96.88 208 VAL A N 1
ATOM 1544 C CA . VAL A 1 208 ? -0.024 -3.377 7.340 1.00 96.88 208 VAL A CA 1
ATOM 1545 C C . VAL A 1 208 ? -1.301 -3.186 6.523 1.00 96.88 208 VAL A C 1
ATOM 1547 O O . VAL A 1 208 ? -1.289 -3.219 5.292 1.00 96.88 208 VAL A O 1
ATOM 1550 N N . TYR A 1 209 ? -2.425 -2.966 7.207 1.00 94.50 209 TYR A N 1
ATOM 1551 C CA . TYR A 1 209 ? -3.711 -2.630 6.586 1.00 94.50 209 TYR A CA 1
ATOM 1552 C C . TYR A 1 209 ? -3.871 -1.117 6.426 1.00 94.50 209 TYR A C 1
ATOM 1554 O O . TYR A 1 209 ? -4.758 -0.505 7.024 1.00 94.50 209 TYR A O 1
ATOM 1562 N N . GLY A 1 210 ? -2.990 -0.526 5.628 1.00 94.19 210 GLY A N 1
ATOM 1563 C CA . GLY A 1 210 ? -2.926 0.903 5.354 1.00 94.19 210 GLY A CA 1
ATOM 1564 C C . GLY A 1 210 ? -1.682 1.244 4.533 1.00 94.19 210 GLY A C 1
ATOM 1565 O O . GLY A 1 210 ? -0.896 0.346 4.225 1.00 94.19 210 GLY A O 1
ATOM 1566 N N . PRO A 1 211 ? -1.511 2.511 4.131 1.00 97.06 211 PRO A N 1
ATOM 1567 C CA . PRO A 1 211 ? -0.276 2.999 3.537 1.00 97.06 211 PRO A CA 1
ATOM 1568 C C . PRO A 1 211 ? 0.902 3.001 4.520 1.00 97.06 211 PRO A C 1
ATOM 1570 O O . PRO A 1 211 ? 0.740 3.186 5.734 1.00 97.06 211 PRO A O 1
ATOM 1573 N N . VAL A 1 212 ? 2.097 2.873 3.950 1.00 98.75 212 VAL A N 1
ATOM 1574 C CA . VAL A 1 212 ? 3.389 3.032 4.622 1.00 98.75 212 VAL A CA 1
ATOM 1575 C C . VAL A 1 212 ? 4.058 4.292 4.083 1.00 98.75 212 VAL A C 1
ATOM 1577 O O . VAL A 1 212 ? 4.159 4.466 2.875 1.00 98.75 212 VAL A O 1
ATOM 1580 N N . ASN A 1 213 ? 4.486 5.183 4.976 1.00 98.50 213 ASN A N 1
ATOM 1581 C CA . ASN A 1 213 ? 5.124 6.450 4.625 1.00 98.50 213 ASN A CA 1
ATOM 1582 C C . ASN A 1 213 ? 6.421 6.632 5.425 1.00 98.50 213 ASN A C 1
ATOM 1584 O O . ASN A 1 213 ? 6.411 6.442 6.645 1.00 98.50 213 ASN A O 1
ATOM 1588 N N . ALA A 1 214 ? 7.502 7.061 4.781 1.00 98.25 214 ALA A N 1
ATOM 1589 C CA . ALA A 1 214 ? 8.765 7.369 5.452 1.00 98.25 214 ALA A CA 1
ATOM 1590 C C . ALA A 1 214 ? 9.436 8.620 4.866 1.00 98.25 214 ALA A C 1
ATOM 1592 O O . ALA A 1 214 ? 9.484 8.792 3.655 1.00 98.25 214 ALA A O 1
ATOM 1593 N N . ASP A 1 215 ? 9.998 9.486 5.710 1.00 97.56 215 ASP A N 1
ATOM 1594 C CA . ASP A 1 215 ? 10.942 10.526 5.251 1.00 97.56 215 ASP A CA 1
ATOM 1595 C C . ASP A 1 215 ? 12.315 9.916 4.901 1.00 97.56 215 ASP A C 1
ATOM 1597 O O . ASP A 1 215 ? 13.074 10.471 4.112 1.00 97.56 215 ASP A O 1
ATOM 1601 N N . GLY A 1 216 ? 12.633 8.767 5.506 1.00 97.56 216 GLY A N 1
ATOM 1602 C CA . GLY A 1 216 ? 13.788 7.936 5.191 1.00 97.56 216 GLY A CA 1
ATOM 1603 C C . GLY A 1 216 ? 13.437 6.744 4.301 1.00 97.56 216 GLY A C 1
ATOM 1604 O O . GLY A 1 216 ? 12.468 6.775 3.543 1.00 97.56 216 GLY A O 1
ATOM 1605 N N . ASP A 1 217 ? 14.253 5.701 4.391 1.00 98.25 217 ASP A N 1
ATOM 1606 C CA . ASP A 1 217 ? 14.147 4.503 3.554 1.00 98.25 217 ASP A CA 1
ATOM 1607 C C . ASP A 1 217 ? 12.987 3.596 4.009 1.00 98.25 217 ASP A C 1
ATOM 1609 O O . ASP A 1 217 ? 12.571 3.640 5.175 1.00 98.25 217 ASP A O 1
ATOM 1613 N N . VAL A 1 218 ? 12.469 2.775 3.089 1.00 98.81 218 VAL A N 1
ATOM 1614 C CA . VAL A 1 218 ? 11.468 1.739 3.398 1.00 98.81 218 VAL A CA 1
ATOM 1615 C C . VAL A 1 218 ? 11.973 0.371 2.960 1.00 98.81 218 VAL A C 1
ATOM 1617 O O . VAL A 1 218 ? 12.174 0.149 1.769 1.00 98.81 218 VAL A O 1
ATOM 1620 N N . ASP A 1 219 ? 12.079 -0.559 3.905 1.00 98.75 219 ASP A N 1
ATOM 1621 C CA . ASP A 1 219 ? 12.484 -1.943 3.663 1.00 98.75 219 ASP A CA 1
ATOM 1622 C C . ASP A 1 219 ? 11.318 -2.892 3.991 1.00 98.75 219 ASP A C 1
ATOM 1624 O O . ASP A 1 219 ? 10.788 -2.886 5.103 1.00 98.75 219 ASP A O 1
ATOM 1628 N N . LEU A 1 220 ? 10.883 -3.691 3.010 1.00 98.75 220 LEU A N 1
ATOM 1629 C CA . LEU A 1 220 ? 9.802 -4.671 3.136 1.00 98.75 220 LEU A CA 1
ATOM 1630 C C . LEU A 1 220 ? 10.316 -6.083 2.839 1.00 98.75 220 LEU A C 1
ATOM 1632 O O . LEU A 1 220 ? 10.480 -6.446 1.672 1.00 98.75 220 LEU A O 1
ATOM 1636 N N . ASP A 1 221 ? 10.447 -6.922 3.862 1.00 98.56 221 ASP A N 1
ATOM 1637 C CA . ASP A 1 221 ? 10.890 -8.312 3.725 1.00 98.56 221 ASP A CA 1
ATOM 1638 C C . ASP A 1 221 ? 9.759 -9.285 4.079 1.00 98.56 221 ASP A C 1
ATOM 1640 O O . ASP A 1 221 ? 9.261 -9.299 5.203 1.00 98.56 221 ASP A O 1
ATOM 1644 N N . GLY A 1 222 ? 9.255 -10.045 3.101 1.00 97.88 222 GLY A N 1
ATOM 1645 C CA . GLY A 1 222 ? 8.129 -10.965 3.315 1.00 97.88 222 GLY A CA 1
ATOM 1646 C C . GLY A 1 222 ? 6.844 -10.299 3.841 1.00 97.88 222 GLY A C 1
ATOM 1647 O O . GLY A 1 222 ? 6.009 -10.961 4.466 1.00 97.88 222 GLY A O 1
ATOM 1648 N N . THR A 1 223 ? 6.669 -8.998 3.598 1.00 98.25 223 THR A N 1
ATOM 1649 C CA . THR A 1 223 ? 5.626 -8.160 4.209 1.00 98.25 223 THR A CA 1
ATOM 1650 C C . THR A 1 223 ? 4.462 -7.887 3.253 1.00 98.25 223 THR A C 1
ATOM 1652 O O . THR A 1 223 ? 4.631 -7.775 2.042 1.00 98.25 223 THR A O 1
ATOM 1655 N N . ASN A 1 224 ? 3.242 -7.752 3.784 1.00 97.00 224 ASN A N 1
ATOM 1656 C CA . ASN A 1 224 ? 2.056 -7.369 3.012 1.00 97.00 224 ASN A CA 1
ATOM 1657 C C . ASN A 1 224 ? 1.514 -5.996 3.438 1.00 97.00 224 ASN A C 1
ATOM 1659 O O . ASN A 1 224 ? 1.069 -5.829 4.572 1.00 97.00 224 ASN A O 1
ATOM 1663 N N . VAL A 1 225 ? 1.482 -5.045 2.510 1.00 97.56 225 VAL A N 1
ATOM 1664 C CA . VAL A 1 225 ? 0.947 -3.690 2.679 1.00 97.56 225 VAL A CA 1
ATOM 1665 C C . VAL A 1 225 ? -0.279 -3.533 1.784 1.00 97.56 225 VAL A C 1
ATOM 1667 O O . VAL A 1 225 ? -0.182 -3.629 0.564 1.00 97.56 225 VAL A O 1
ATOM 1670 N N . SER A 1 226 ? -1.455 -3.274 2.362 1.00 94.81 226 SER A N 1
ATOM 1671 C CA . SER A 1 226 ? -2.681 -3.108 1.561 1.00 94.81 226 SER A CA 1
ATOM 1672 C C . SER A 1 226 ? -2.794 -1.746 0.868 1.00 94.81 226 SER A C 1
ATOM 1674 O O . SER A 1 226 ? -3.670 -1.570 0.026 1.00 94.81 226 SER A O 1
ATOM 1676 N N . GLY A 1 227 ? -2.007 -0.757 1.297 1.00 94.81 227 GLY A N 1
ATOM 1677 C CA . GLY A 1 227 ? -1.981 0.597 0.739 1.00 94.81 227 GLY A CA 1
ATOM 1678 C C . GLY A 1 227 ? -0.785 0.850 -0.179 1.00 94.81 227 GLY A C 1
ATOM 1679 O O . GLY A 1 227 ? -0.155 -0.091 -0.658 1.00 94.81 227 GLY A O 1
ATOM 1680 N N . SER A 1 228 ? -0.490 2.131 -0.413 1.00 97.81 228 SER A N 1
ATOM 1681 C CA . SER A 1 228 ? 0.738 2.579 -1.077 1.00 97.81 228 SER A CA 1
ATOM 1682 C C . SER A 1 228 ? 1.945 2.517 -0.142 1.00 97.81 228 SER A C 1
ATOM 1684 O O . SER A 1 228 ? 1.803 2.457 1.085 1.00 97.81 228 SER A O 1
ATOM 1686 N N . VAL A 1 229 ? 3.130 2.555 -0.742 1.00 98.75 229 VAL A N 1
ATOM 1687 C CA . VAL A 1 229 ? 4.397 2.801 -0.057 1.00 98.75 229 VAL A CA 1
ATOM 1688 C C . VAL A 1 229 ? 4.982 4.083 -0.626 1.00 98.75 229 VAL A C 1
ATOM 1690 O O . VAL A 1 229 ? 5.274 4.149 -1.815 1.00 98.75 229 VAL A O 1
ATOM 1693 N N . ASP A 1 230 ? 5.158 5.087 0.223 1.00 98.44 230 ASP A N 1
ATOM 1694 C CA . ASP A 1 230 ? 5.680 6.393 -0.163 1.00 98.44 230 ASP A CA 1
ATOM 1695 C C . ASP A 1 230 ? 6.920 6.727 0.684 1.00 98.44 230 ASP A C 1
ATOM 1697 O O . ASP A 1 230 ? 6.887 6.659 1.915 1.00 98.44 230 ASP A O 1
ATOM 1701 N N . SER A 1 231 ? 8.030 7.082 0.039 1.00 97.75 231 SER A N 1
ATOM 1702 C CA . SER A 1 231 ? 9.291 7.429 0.706 1.00 97.75 231 SER A CA 1
ATOM 1703 C C . SER A 1 231 ? 9.868 8.741 0.169 1.00 97.75 231 SER A C 1
ATOM 1705 O O . SER A 1 231 ? 9.911 8.951 -1.038 1.00 97.75 231 SER A O 1
ATOM 1707 N N . ASP A 1 232 ? 10.363 9.618 1.042 1.00 95.88 232 ASP A N 1
ATOM 1708 C CA . ASP A 1 232 ? 11.225 10.755 0.663 1.00 95.88 232 ASP A CA 1
ATOM 1709 C C . ASP A 1 232 ? 12.729 10.433 0.837 1.00 95.88 232 ASP A C 1
ATOM 1711 O O . ASP A 1 232 ? 13.591 11.306 0.670 1.00 95.88 232 ASP A O 1
ATOM 1715 N N . GLY A 1 233 ? 13.038 9.173 1.160 1.00 91.56 233 GLY A N 1
ATOM 1716 C CA . GLY A 1 233 ? 14.366 8.659 1.460 1.00 91.56 233 GLY A CA 1
ATOM 1717 C C . GLY A 1 233 ? 15.254 8.431 0.242 1.00 91.56 233 GLY A C 1
ATOM 1718 O O . GLY A 1 233 ? 15.091 9.018 -0.830 1.00 91.56 233 GLY A O 1
ATOM 1719 N N . SER A 1 234 ? 16.263 7.583 0.435 1.00 94.56 234 SER A N 1
ATOM 1720 C CA . SER A 1 234 ? 17.188 7.186 -0.626 1.00 94.56 234 SER A CA 1
ATOM 1721 C C . SER A 1 234 ? 16.705 5.948 -1.360 1.00 94.56 234 SER A C 1
ATOM 1723 O O . SER A 1 234 ? 16.866 5.907 -2.576 1.00 94.56 234 SER A O 1
ATOM 1725 N N . ASP A 1 235 ? 16.114 4.977 -0.661 1.00 96.75 235 ASP A N 1
ATOM 1726 C CA . ASP A 1 235 ? 15.735 3.694 -1.251 1.00 96.75 235 ASP A CA 1
ATOM 1727 C C . ASP A 1 235 ? 14.386 3.157 -0.716 1.00 96.75 235 ASP A C 1
ATOM 1729 O O . ASP A 1 235 ? 14.035 3.339 0.453 1.00 96.75 235 ASP A O 1
ATOM 1733 N N . VAL A 1 236 ? 13.637 2.469 -1.587 1.00 98.62 236 VAL A N 1
ATOM 1734 C CA . VAL A 1 236 ? 12.563 1.532 -1.212 1.00 98.62 236 VAL A CA 1
ATOM 1735 C C . VAL A 1 236 ? 12.948 0.137 -1.695 1.00 98.62 236 VAL A C 1
ATOM 1737 O O . VAL A 1 236 ? 13.206 -0.042 -2.888 1.00 98.62 236 VAL A O 1
ATOM 1740 N N . VAL A 1 237 ? 12.952 -0.847 -0.795 1.00 98.75 237 VAL A N 1
ATOM 1741 C CA . VAL A 1 237 ? 13.353 -2.231 -1.083 1.00 98.75 237 VAL A CA 1
ATOM 1742 C C . VAL A 1 237 ? 12.230 -3.209 -0.737 1.00 98.75 237 VAL A C 1
ATOM 1744 O O . VAL A 1 237 ? 11.700 -3.185 0.371 1.00 98.75 237 VAL A O 1
ATOM 1747 N N . LEU A 1 238 ? 11.867 -4.090 -1.675 1.00 98.75 238 LEU A N 1
ATOM 1748 C CA . LEU A 1 238 ? 10.881 -5.162 -1.482 1.00 98.75 238 LEU A CA 1
ATOM 1749 C C . LEU A 1 238 ? 11.510 -6.533 -1.766 1.00 98.75 238 LEU A C 1
ATOM 1751 O O . LEU A 1 238 ? 11.871 -6.820 -2.908 1.00 98.75 238 LEU A O 1
ATOM 1755 N N . THR A 1 239 ? 11.561 -7.414 -0.767 1.00 98.56 239 THR A N 1
ATOM 1756 C CA . THR A 1 239 ? 12.148 -8.764 -0.861 1.00 98.56 239 THR A CA 1
ATOM 1757 C C . THR A 1 239 ? 11.236 -9.862 -0.305 1.00 98.56 239 THR A C 1
ATOM 1759 O O . THR A 1 239 ? 10.147 -9.611 0.210 1.00 98.56 239 THR A O 1
ATOM 1762 N N . ASP A 1 240 ? 11.651 -11.118 -0.496 1.00 97.56 240 ASP A N 1
ATOM 1763 C CA . ASP A 1 240 ? 11.031 -12.344 0.029 1.00 97.56 240 ASP A CA 1
ATOM 1764 C C . ASP A 1 240 ? 9.512 -12.477 -0.178 1.00 97.56 240 ASP A C 1
ATOM 1766 O O . ASP A 1 240 ? 8.776 -13.070 0.616 1.00 97.56 240 ASP A O 1
ATOM 1770 N N . GLY A 1 241 ? 9.034 -11.998 -1.327 1.00 97.38 241 GLY A N 1
ATOM 1771 C CA . GLY A 1 241 ? 7.638 -12.126 -1.729 1.00 97.38 241 GLY A CA 1
ATOM 1772 C C . GLY A 1 241 ? 6.726 -11.071 -1.108 1.00 97.38 241 GLY A C 1
ATOM 1773 O O . GLY A 1 241 ? 5.517 -11.314 -1.001 1.00 97.38 241 GLY A O 1
ATOM 1774 N N . SER A 1 242 ? 7.292 -9.924 -0.725 1.00 98.56 242 SER A N 1
ATOM 1775 C CA . SER A 1 242 ? 6.565 -8.744 -0.273 1.00 98.56 242 SER A CA 1
ATOM 1776 C C . SER A 1 242 ? 5.487 -8.304 -1.267 1.00 98.56 242 SER A C 1
ATOM 1778 O O . SER A 1 242 ? 5.601 -8.473 -2.485 1.00 98.56 242 SER A O 1
ATOM 1780 N N . ARG A 1 243 ? 4.391 -7.748 -0.748 1.00 98.19 243 ARG A N 1
ATOM 1781 C CA . ARG A 1 243 ? 3.235 -7.319 -1.542 1.00 98.19 243 ARG A CA 1
ATOM 1782 C C . ARG A 1 243 ? 2.801 -5.919 -1.166 1.00 98.19 243 ARG A C 1
ATOM 1784 O O . ARG A 1 243 ? 2.570 -5.655 0.008 1.00 98.19 243 ARG A O 1
ATOM 1791 N N . VAL A 1 244 ? 2.619 -5.074 -2.173 1.00 98.38 244 VAL A N 1
ATOM 1792 C CA . VAL A 1 244 ? 2.066 -3.727 -2.028 1.00 98.38 244 VAL A CA 1
ATOM 1793 C C . VAL A 1 244 ? 0.820 -3.612 -2.892 1.00 98.38 244 VAL A C 1
ATOM 1795 O O . VAL A 1 244 ? 0.852 -3.882 -4.093 1.00 98.38 244 VAL A O 1
ATOM 1798 N N . GLY A 1 245 ? -0.289 -3.243 -2.261 1.00 96.06 245 GLY A N 1
ATOM 1799 C CA . GLY A 1 245 ? -1.582 -3.108 -2.921 1.00 96.06 245 GLY A CA 1
ATOM 1800 C C . GLY A 1 245 ? -1.789 -1.807 -3.685 1.00 96.06 245 GLY A C 1
ATOM 1801 O O . GLY A 1 245 ? -2.622 -1.736 -4.582 1.00 96.06 245 GLY A O 1
ATOM 1802 N N . GLY A 1 246 ? -1.050 -0.766 -3.318 1.00 96.75 246 GLY A N 1
ATOM 1803 C CA . GLY A 1 246 ? -1.070 0.525 -3.989 1.00 96.75 246 GLY A CA 1
ATOM 1804 C C . GLY A 1 246 ? 0.135 0.741 -4.895 1.00 96.75 246 GLY A C 1
ATOM 1805 O O . GLY A 1 246 ? 0.763 -0.199 -5.384 1.00 96.75 246 GLY A O 1
ATOM 1806 N N . ASP A 1 247 ? 0.434 2.019 -5.098 1.00 98.62 247 ASP A N 1
ATOM 1807 C CA . ASP A 1 247 ? 1.641 2.478 -5.772 1.00 98.62 247 ASP A CA 1
ATOM 1808 C C . ASP A 1 247 ? 2.855 2.398 -4.828 1.00 98.62 247 ASP A C 1
ATOM 1810 O O . ASP A 1 247 ? 2.710 2.452 -3.602 1.00 98.62 247 ASP A O 1
ATOM 1814 N N . VAL A 1 248 ? 4.048 2.287 -5.408 1.00 98.81 248 VAL A N 1
ATOM 1815 C CA . VAL A 1 248 ? 5.326 2.510 -4.725 1.00 98.81 248 VAL A CA 1
ATOM 1816 C C . VAL A 1 248 ? 5.945 3.777 -5.300 1.00 98.81 248 VAL A C 1
ATOM 1818 O O . VAL A 1 248 ? 6.296 3.807 -6.480 1.00 98.81 248 VAL A O 1
ATOM 1821 N N . THR A 1 249 ? 6.098 4.804 -4.470 1.00 98.25 249 THR A N 1
ATOM 1822 C CA . THR A 1 249 ? 6.647 6.104 -4.868 1.00 98.25 249 THR A CA 1
ATOM 1823 C C . THR A 1 249 ? 7.858 6.432 -4.012 1.00 98.25 249 THR A C 1
ATOM 1825 O O . THR A 1 249 ? 7.779 6.398 -2.783 1.00 98.25 249 THR A O 1
ATOM 1828 N N . ILE A 1 250 ? 8.962 6.830 -4.639 1.00 96.56 250 ILE A N 1
ATOM 1829 C CA . ILE A 1 250 ? 10.077 7.460 -3.931 1.00 96.56 250 ILE A CA 1
ATOM 1830 C C . ILE A 1 250 ? 10.387 8.849 -4.491 1.00 96.56 250 ILE A C 1
ATOM 1832 O O . ILE A 1 250 ? 10.347 9.086 -5.701 1.00 96.56 250 ILE A O 1
ATOM 1836 N N . GLY A 1 251 ? 10.701 9.776 -3.586 1.00 89.44 251 GLY A N 1
ATOM 1837 C CA . GLY A 1 251 ? 11.043 11.158 -3.873 1.00 89.44 251 GLY A CA 1
ATOM 1838 C C . GLY A 1 251 ? 12.261 11.334 -4.790 1.00 89.44 251 GLY A C 1
ATOM 1839 O O . GLY A 1 251 ? 12.947 10.402 -5.222 1.00 89.44 251 GLY A O 1
ATOM 1840 N N . SER A 1 252 ? 12.548 12.597 -5.117 1.00 85.12 252 SER A N 1
ATOM 1841 C CA . SER A 1 252 ? 13.556 12.942 -6.122 1.00 85.12 252 SER A CA 1
ATOM 1842 C C . SER A 1 252 ? 14.950 12.416 -5.756 1.00 85.12 252 SER A C 1
ATOM 1844 O O . SER A 1 252 ? 15.528 12.831 -4.751 1.00 85.12 252 SER A O 1
ATOM 1846 N N . GLY A 1 253 ? 15.529 11.591 -6.628 1.00 89.06 253 GLY A N 1
ATOM 1847 C CA . GLY A 1 253 ? 16.862 11.009 -6.466 1.00 89.06 253 GLY A CA 1
ATOM 1848 C C . GLY A 1 253 ? 16.910 9.637 -5.789 1.00 89.06 253 GLY A C 1
ATOM 1849 O O . GLY A 1 253 ? 18.001 9.068 -5.749 1.00 89.06 253 GLY A O 1
ATOM 1850 N N . GLY A 1 254 ? 15.783 9.116 -5.297 1.00 95.50 254 GLY A N 1
ATOM 1851 C CA . GLY A 1 254 ? 15.728 7.798 -4.672 1.00 95.50 254 GLY A CA 1
ATOM 1852 C C . GLY A 1 254 ? 15.623 6.640 -5.669 1.00 95.50 254 GLY A C 1
ATOM 1853 O O . GLY A 1 254 ? 15.290 6.848 -6.842 1.00 95.50 254 GLY A O 1
ATOM 1854 N N . ASN A 1 255 ? 15.930 5.427 -5.212 1.00 98.06 255 ASN A N 1
ATOM 1855 C CA . ASN A 1 255 ? 15.837 4.202 -6.003 1.00 98.06 255 ASN A CA 1
ATOM 1856 C C . ASN A 1 255 ? 14.745 3.268 -5.474 1.00 98.06 255 ASN A C 1
ATOM 1858 O O . ASN A 1 255 ? 14.399 3.296 -4.297 1.00 98.06 255 ASN A O 1
ATOM 1862 N N . VAL A 1 256 ? 14.232 2.417 -6.356 1.00 98.69 256 VAL A N 1
ATOM 1863 C CA . VAL A 1 256 ? 13.338 1.316 -6.000 1.00 98.69 256 VAL A CA 1
ATOM 1864 C C . VAL A 1 256 ? 13.984 0.005 -6.433 1.00 98.69 256 VAL A C 1
ATOM 1866 O O . VAL A 1 256 ? 14.372 -0.130 -7.594 1.00 98.69 256 VAL A O 1
ATOM 1869 N N . ASP A 1 257 ? 14.091 -0.943 -5.507 1.00 98.69 257 ASP A N 1
ATOM 1870 C CA . ASP A 1 257 ? 14.577 -2.305 -5.740 1.00 98.69 257 ASP A CA 1
ATOM 1871 C C . ASP A 1 257 ? 13.489 -3.302 -5.323 1.00 98.69 257 ASP A C 1
ATOM 1873 O O . ASP A 1 257 ? 13.018 -3.294 -4.184 1.00 98.69 257 ASP A O 1
ATOM 1877 N N . ILE A 1 258 ? 13.026 -4.125 -6.260 1.00 98.75 258 ILE A N 1
ATOM 1878 C CA . ILE A 1 258 ? 11.973 -5.111 -6.020 1.00 98.75 258 ILE A CA 1
ATOM 1879 C C . ILE A 1 258 ? 12.484 -6.460 -6.522 1.00 98.75 258 ILE A C 1
ATOM 1881 O O . ILE A 1 258 ? 12.691 -6.643 -7.723 1.00 98.75 258 ILE A O 1
ATOM 1885 N N . ASP A 1 259 ? 12.610 -7.418 -5.603 1.00 98.25 259 ASP A N 1
ATOM 1886 C CA . ASP A 1 259 ? 13.133 -8.767 -5.848 1.00 98.25 259 ASP A CA 1
ATOM 1887 C C . ASP A 1 259 ? 12.327 -9.834 -5.069 1.00 98.25 259 ASP A C 1
ATOM 1889 O O . ASP A 1 259 ? 11.304 -9.567 -4.431 1.00 98.25 259 ASP A O 1
ATOM 1893 N N . GLY A 1 260 ? 12.748 -11.095 -5.129 1.00 96.50 260 GLY A N 1
ATOM 1894 C CA . GLY A 1 260 ? 12.316 -12.165 -4.238 1.00 96.50 260 GLY A CA 1
ATOM 1895 C C . GLY A 1 260 ? 10.925 -12.710 -4.546 1.00 96.50 260 GLY A C 1
ATOM 1896 O O . GLY A 1 260 ? 10.322 -13.365 -3.698 1.00 96.50 260 GLY A O 1
ATOM 1897 N N . GLY A 1 261 ? 10.387 -12.462 -5.744 1.00 97.69 261 GLY A N 1
ATOM 1898 C CA . GLY A 1 261 ? 8.999 -12.815 -6.057 1.00 97.69 261 GLY A CA 1
ATOM 1899 C C . GLY A 1 261 ? 7.975 -11.811 -5.533 1.00 97.69 261 GLY A C 1
ATOM 1900 O O . GLY A 1 261 ? 6.793 -12.158 -5.435 1.00 97.69 261 GLY A O 1
ATOM 1901 N N . SER A 1 262 ? 8.415 -10.605 -5.167 1.00 98.69 262 SER A N 1
ATOM 1902 C CA . SER A 1 262 ? 7.549 -9.532 -4.679 1.00 98.69 262 SER A CA 1
ATOM 1903 C C . SER A 1 262 ? 6.618 -8.985 -5.770 1.00 98.69 262 SER A C 1
ATOM 1905 O O . SER A 1 262 ? 6.823 -9.189 -6.974 1.00 98.69 262 SER A O 1
ATOM 1907 N N . SER A 1 263 ? 5.550 -8.302 -5.355 1.00 98.50 263 SER A N 1
ATOM 1908 C CA . SER A 1 263 ? 4.569 -7.734 -6.282 1.00 98.50 263 SER A CA 1
ATOM 1909 C C . SER A 1 263 ? 4.010 -6.389 -5.836 1.00 98.50 263 SER A C 1
ATOM 1911 O O . SER A 1 263 ? 3.644 -6.229 -4.672 1.00 98.50 263 SER A O 1
ATOM 1913 N N . VAL A 1 264 ? 3.836 -5.485 -6.795 1.00 98.75 264 VAL A N 1
ATOM 1914 C CA . VAL A 1 264 ? 3.157 -4.194 -6.635 1.00 98.75 264 VAL A CA 1
ATOM 1915 C C . VAL A 1 264 ? 1.940 -4.186 -7.552 1.00 98.75 264 VAL A C 1
ATOM 1917 O O . VAL A 1 264 ? 2.069 -4.422 -8.752 1.00 98.75 264 VAL A O 1
ATOM 1920 N N . GLU A 1 265 ? 0.745 -3.960 -7.014 1.00 97.88 265 GLU A N 1
ATOM 1921 C CA . GLU A 1 265 ? -0.473 -3.911 -7.836 1.00 97.88 265 GLU A CA 1
ATOM 1922 C C . GLU A 1 265 ? -0.594 -2.591 -8.615 1.00 97.88 265 GLU A C 1
ATOM 1924 O O . GLU A 1 265 ? -1.080 -2.593 -9.750 1.00 97.88 265 GLU A O 1
ATOM 1929 N N . GLY A 1 266 ? -0.111 -1.488 -8.036 1.00 98.25 266 GLY A N 1
ATOM 1930 C CA . GLY A 1 266 ? -0.078 -0.163 -8.649 1.00 98.25 266 GLY A CA 1
ATOM 1931 C C . GLY A 1 266 ? 1.155 0.110 -9.515 1.00 98.25 266 GLY A C 1
ATOM 1932 O O . GLY A 1 266 ? 1.767 -0.790 -10.098 1.00 98.25 266 GLY A O 1
ATOM 1933 N N . ASN A 1 267 ? 1.481 1.393 -9.633 1.00 98.69 267 ASN A N 1
ATOM 1934 C CA . ASN A 1 267 ? 2.648 1.919 -10.331 1.00 98.69 267 ASN A CA 1
ATOM 1935 C C . ASN A 1 267 ? 3.894 1.870 -9.442 1.00 98.69 267 ASN A C 1
ATOM 1937 O O . ASN A 1 267 ? 3.801 1.831 -8.217 1.00 98.69 267 ASN A O 1
ATOM 1941 N N . VAL A 1 268 ? 5.062 1.918 -10.077 1.00 98.81 268 VAL A N 1
ATOM 1942 C CA . VAL A 1 268 ? 6.346 2.123 -9.407 1.00 98.81 268 VAL A CA 1
ATOM 1943 C C . VAL A 1 268 ? 6.988 3.380 -9.978 1.00 98.81 268 VAL A C 1
ATOM 1945 O O . VAL A 1 268 ? 7.278 3.440 -11.175 1.00 98.81 268 VAL A O 1
ATOM 1948 N N . GLU A 1 269 ? 7.208 4.376 -9.127 1.00 98.44 269 GLU A N 1
ATOM 1949 C CA . GLU A 1 269 ? 7.777 5.668 -9.500 1.00 98.44 269 GLU A CA 1
ATOM 1950 C C . GLU A 1 269 ? 9.022 5.964 -8.662 1.00 98.44 269 GLU A C 1
ATOM 1952 O O . GLU A 1 269 ? 8.984 5.916 -7.431 1.00 98.44 269 GLU A O 1
ATOM 1957 N N . ALA A 1 270 ? 10.135 6.283 -9.327 1.00 97.94 270 ALA A N 1
ATOM 1958 C CA . ALA A 1 270 ? 11.385 6.615 -8.658 1.00 97.94 270 ALA A CA 1
ATOM 1959 C C . ALA A 1 270 ? 12.072 7.835 -9.259 1.00 97.94 270 ALA A C 1
ATOM 1961 O O . ALA A 1 270 ? 12.105 8.042 -10.472 1.00 97.94 270 ALA A O 1
ATOM 1962 N N . GLY A 1 271 ? 12.722 8.618 -8.403 1.00 95.62 271 GLY A N 1
ATOM 1963 C CA . GLY A 1 271 ? 13.501 9.761 -8.854 1.00 95.62 271 GLY A CA 1
ATOM 1964 C C . GLY A 1 271 ? 14.809 9.397 -9.578 1.00 95.62 271 GLY A C 1
ATOM 1965 O O . GLY A 1 271 ? 15.357 10.247 -10.280 1.00 95.62 271 GLY A O 1
ATOM 1966 N N . ASN A 1 272 ? 15.348 8.184 -9.390 1.00 96.88 272 ASN A N 1
ATOM 1967 C CA . ASN A 1 272 ? 16.623 7.757 -9.972 1.00 96.88 272 ASN A CA 1
ATOM 1968 C C . ASN A 1 272 ? 16.578 6.352 -10.593 1.00 96.88 272 ASN A C 1
ATOM 1970 O O . ASN A 1 272 ? 16.372 6.248 -11.792 1.00 96.88 272 ASN A O 1
ATOM 1974 N N . ARG A 1 273 ? 16.812 5.261 -9.863 1.00 97.88 273 ARG A N 1
ATOM 1975 C CA . ARG A 1 273 ? 16.872 3.915 -10.469 1.00 97.88 273 ARG A CA 1
ATOM 1976 C C . ARG A 1 273 ? 15.662 3.075 -10.082 1.00 97.88 273 ARG A C 1
ATOM 1978 O O . ARG A 1 273 ? 15.234 3.136 -8.938 1.00 97.88 273 ARG A O 1
ATOM 1985 N N . ILE A 1 274 ? 15.179 2.252 -11.008 1.00 98.81 274 ILE A N 1
ATOM 1986 C CA . ILE A 1 274 ? 14.265 1.146 -10.705 1.00 98.81 274 ILE A CA 1
ATOM 1987 C C . ILE A 1 274 ? 14.932 -0.163 -11.127 1.00 98.81 274 ILE A C 1
ATOM 1989 O O . ILE A 1 274 ? 15.374 -0.287 -12.271 1.00 98.81 274 ILE A O 1
ATOM 1993 N N . ASP A 1 275 ? 15.020 -1.118 -10.208 1.00 98.81 275 ASP A N 1
ATOM 1994 C CA . ASP A 1 275 ? 15.516 -2.473 -10.448 1.00 98.81 275 ASP A CA 1
ATOM 1995 C C . ASP A 1 275 ? 14.428 -3.485 -10.080 1.00 98.81 275 ASP A C 1
ATOM 1997 O O . ASP A 1 275 ? 13.914 -3.467 -8.964 1.00 98.81 275 ASP A O 1
ATOM 2001 N N . LEU A 1 276 ? 14.028 -4.314 -11.044 1.00 98.81 276 LEU A N 1
ATOM 2002 C CA . LEU A 1 276 ? 13.003 -5.341 -10.881 1.00 98.81 276 LEU A CA 1
ATOM 2003 C C . LEU A 1 276 ? 13.609 -6.700 -11.236 1.00 98.81 276 LEU A C 1
ATOM 2005 O O . LEU A 1 276 ? 13.941 -6.929 -12.401 1.00 98.81 276 LEU A O 1
ATOM 2009 N N . ASP A 1 277 ? 13.691 -7.618 -10.277 1.00 98.75 277 ASP A N 1
ATOM 2010 C CA . ASP A 1 277 ? 14.121 -9.003 -10.502 1.00 98.75 277 ASP A CA 1
ATOM 2011 C C . ASP A 1 277 ? 13.032 -9.980 -10.046 1.00 98.75 277 ASP A C 1
ATOM 2013 O O . ASP A 1 277 ? 12.538 -9.924 -8.925 1.00 98.75 277 ASP A O 1
ATOM 2017 N N . SER A 1 278 ? 12.618 -10.892 -10.926 1.00 98.44 278 SER A N 1
ATOM 2018 C CA . SER A 1 278 ? 11.687 -11.969 -10.586 1.00 98.44 278 SER A CA 1
ATOM 2019 C C . SER A 1 278 ? 10.351 -11.495 -9.980 1.00 98.44 278 SER A C 1
ATOM 2021 O O . SER A 1 278 ? 9.778 -12.179 -9.130 1.00 98.44 278 SER A O 1
ATOM 2023 N N . THR A 1 279 ? 9.822 -10.343 -10.407 1.00 98.69 279 THR A N 1
ATOM 2024 C CA . THR A 1 279 ? 8.685 -9.653 -9.766 1.00 98.69 279 THR A CA 1
ATOM 2025 C C . THR A 1 279 ? 7.534 -9.323 -10.714 1.00 98.69 279 THR A C 1
ATOM 2027 O O . THR A 1 279 ? 7.548 -9.613 -11.916 1.00 98.69 279 THR A O 1
ATOM 2030 N N . THR A 1 280 ? 6.444 -8.786 -10.157 1.00 98.69 280 THR A N 1
ATOM 2031 C CA . THR A 1 280 ? 5.275 -8.328 -10.923 1.00 98.69 280 THR A CA 1
ATOM 2032 C C . THR A 1 280 ? 4.845 -6.931 -10.492 1.00 98.69 280 THR A C 1
ATOM 2034 O O . THR A 1 280 ? 4.499 -6.727 -9.333 1.00 98.69 280 THR A O 1
ATOM 2037 N N . VAL A 1 281 ? 4.790 -6.004 -11.446 1.00 98.88 281 VAL A N 1
ATOM 2038 C CA . VAL A 1 281 ? 4.214 -4.663 -11.293 1.00 98.88 281 VAL A CA 1
ATOM 2039 C C . VAL A 1 281 ? 2.951 -4.578 -12.148 1.00 98.88 281 VAL A C 1
ATOM 2041 O O . VAL A 1 281 ? 2.996 -4.837 -13.351 1.00 98.88 281 VAL A O 1
ATOM 2044 N N . GLY A 1 282 ? 1.809 -4.259 -11.543 1.00 98.44 282 GLY A N 1
ATOM 2045 C CA . GLY A 1 282 ? 0.522 -4.179 -12.239 1.00 98.44 282 GLY A CA 1
ATOM 2046 C C . GLY A 1 282 ? 0.360 -2.913 -13.083 1.00 98.44 282 GLY A C 1
ATOM 2047 O O . GLY A 1 282 ? -0.273 -2.961 -14.141 1.00 98.44 282 GLY A O 1
ATOM 2048 N N . GLY A 1 283 ? 0.951 -1.804 -12.638 1.00 98.56 283 GLY A N 1
ATOM 2049 C CA . GLY A 1 283 ? 0.895 -0.496 -13.283 1.00 98.56 283 GLY A CA 1
ATOM 2050 C C . GLY A 1 283 ? 2.115 -0.156 -14.138 1.00 98.56 283 GLY A C 1
ATOM 2051 O O . GLY A 1 283 ? 2.794 -1.028 -14.689 1.00 98.56 283 GLY A O 1
ATOM 2052 N N . ASN A 1 284 ? 2.349 1.147 -14.280 1.00 98.81 284 ASN A N 1
ATOM 2053 C CA . ASN A 1 284 ? 3.482 1.718 -15.000 1.00 98.81 284 ASN A CA 1
ATOM 2054 C C . ASN A 1 284 ? 4.751 1.701 -14.143 1.00 98.81 284 ASN A C 1
ATOM 2056 O O . ASN A 1 284 ? 4.685 1.707 -12.915 1.00 98.81 284 ASN A O 1
ATOM 2060 N N . VAL A 1 285 ? 5.901 1.749 -14.809 1.00 98.81 285 VAL A N 1
ATOM 2061 C CA . VAL A 1 285 ? 7.216 1.901 -14.182 1.00 98.81 285 VAL A CA 1
ATOM 2062 C C . VAL A 1 285 ? 7.854 3.176 -14.715 1.00 98.81 285 VAL A C 1
ATOM 2064 O O . VAL A 1 285 ? 8.139 3.279 -15.911 1.00 98.81 285 VAL A O 1
ATOM 2067 N N . VAL A 1 286 ? 8.063 4.160 -13.844 1.00 98.38 286 VAL A N 1
ATOM 2068 C CA . VAL A 1 286 ? 8.548 5.488 -14.232 1.00 98.38 286 VAL A CA 1
ATOM 2069 C C . VAL A 1 286 ? 9.768 5.864 -13.410 1.00 98.38 286 VAL A C 1
ATOM 2071 O O . VAL A 1 286 ? 9.679 6.031 -12.199 1.00 98.38 286 VAL A O 1
ATOM 2074 N N . SER A 1 287 ? 10.899 6.056 -14.085 1.00 97.25 287 SER A N 1
ATOM 2075 C CA . SER A 1 287 ? 12.045 6.745 -13.501 1.00 97.25 287 SER A CA 1
ATOM 2076 C C . SER A 1 287 ? 12.171 8.152 -14.079 1.00 97.25 287 SER A C 1
ATOM 2078 O O . SER A 1 287 ? 12.102 8.337 -15.294 1.00 97.25 287 SER A O 1
ATOM 2080 N N . ASP A 1 288 ? 12.380 9.149 -13.221 1.00 93.19 288 ASP A N 1
ATOM 2081 C CA . ASP A 1 288 ? 12.559 10.535 -13.662 1.00 93.19 288 ASP A CA 1
ATOM 2082 C C . ASP A 1 288 ? 13.903 10.777 -14.360 1.00 93.19 288 ASP A C 1
ATOM 2084 O O . ASP A 1 288 ? 13.971 11.582 -15.285 1.00 93.19 288 ASP A O 1
ATOM 2088 N N . ALA A 1 289 ? 14.990 10.155 -13.894 1.00 90.81 289 ALA A N 1
ATOM 2089 C CA . ALA A 1 289 ? 16.343 10.551 -14.306 1.00 90.81 289 ALA A CA 1
ATOM 2090 C C . ALA A 1 289 ? 17.359 9.412 -14.456 1.00 90.81 289 ALA A C 1
ATOM 2092 O O . ALA A 1 289 ? 18.480 9.672 -14.902 1.00 90.81 289 ALA A O 1
ATOM 2093 N N . GLY A 1 290 ? 17.027 8.185 -14.063 1.00 93.62 290 GLY A N 1
ATOM 2094 C CA . GLY A 1 290 ? 17.989 7.085 -14.032 1.00 93.62 290 GLY A CA 1
ATOM 2095 C C . GLY A 1 290 ? 17.445 5.791 -14.614 1.00 93.62 290 GLY A C 1
ATOM 2096 O O . GLY A 1 290 ? 16.397 5.745 -15.244 1.00 93.62 290 GLY A O 1
ATOM 2097 N N . ASP A 1 291 ? 18.222 4.728 -14.485 1.00 98.19 291 ASP A N 1
ATOM 2098 C CA . ASP A 1 291 ? 17.986 3.518 -15.267 1.00 98.19 291 ASP A CA 1
ATOM 2099 C C . ASP A 1 291 ? 16.782 2.714 -14.764 1.00 98.19 291 ASP A C 1
ATOM 2101 O O . ASP A 1 291 ? 16.516 2.658 -13.562 1.00 98.19 291 ASP A O 1
ATOM 2105 N N . VAL A 1 292 ? 16.109 2.031 -15.687 1.00 98.75 292 VAL A N 1
ATOM 2106 C CA . VAL A 1 292 ? 15.113 1.000 -15.393 1.00 98.75 292 VAL A CA 1
ATOM 2107 C C . VAL A 1 292 ? 15.655 -0.344 -15.865 1.00 98.75 292 VAL A C 1
ATOM 2109 O O . VAL A 1 292 ? 15.898 -0.545 -17.056 1.00 98.75 292 VAL A O 1
ATOM 2112 N N . VAL A 1 293 ? 15.852 -1.269 -14.931 1.00 98.88 293 VAL A N 1
ATOM 2113 C CA . VAL A 1 293 ? 16.300 -2.636 -15.211 1.00 98.88 293 VAL A CA 1
ATOM 2114 C C . VAL A 1 293 ? 15.197 -3.607 -14.824 1.00 98.88 293 VAL A C 1
ATOM 2116 O O . VAL A 1 293 ? 14.640 -3.515 -13.737 1.00 98.88 293 VAL A O 1
ATOM 2119 N N . VAL A 1 294 ? 14.850 -4.509 -15.743 1.00 98.81 294 VAL A N 1
ATOM 2120 C CA . VAL A 1 294 ? 13.770 -5.481 -15.559 1.00 98.81 294 VAL A CA 1
ATOM 2121 C C . VAL A 1 294 ? 14.262 -6.858 -15.981 1.00 98.81 294 VAL A C 1
ATOM 2123 O O . VAL A 1 294 ? 14.432 -7.124 -17.172 1.00 98.81 294 VAL A O 1
ATOM 2126 N N . THR A 1 295 ? 14.452 -7.739 -15.006 1.00 98.81 295 THR A N 1
ATOM 2127 C CA . THR A 1 295 ? 14.939 -9.110 -15.181 1.00 98.81 295 THR A CA 1
ATOM 2128 C C . THR A 1 295 ? 13.879 -10.096 -14.708 1.00 98.81 295 THR A C 1
ATOM 2130 O O . THR A 1 295 ? 13.321 -9.927 -13.629 1.00 98.81 295 THR A O 1
ATOM 2133 N N . ASP A 1 296 ? 13.554 -11.112 -15.511 1.00 98.62 296 ASP A N 1
ATOM 2134 C CA . ASP A 1 296 ? 12.639 -12.204 -15.124 1.00 98.62 296 ASP A CA 1
ATOM 2135 C C . ASP A 1 296 ? 11.258 -11.731 -14.596 1.00 98.62 296 ASP A C 1
ATOM 2137 O O . ASP A 1 296 ? 10.572 -12.440 -13.857 1.00 98.62 296 ASP A O 1
ATOM 2141 N N . SER A 1 297 ? 10.826 -10.529 -14.994 1.00 98.81 297 SER A N 1
ATOM 2142 C CA . SER A 1 297 ? 9.716 -9.799 -14.366 1.00 98.81 297 SER A CA 1
ATOM 2143 C C . SER A 1 297 ? 8.595 -9.432 -15.342 1.00 98.81 297 SER A C 1
ATOM 2145 O O . SER A 1 297 ? 8.747 -9.476 -16.568 1.00 98.81 297 SER A O 1
ATOM 2147 N N . THR A 1 298 ? 7.433 -9.060 -14.800 1.00 98.81 298 THR A N 1
ATOM 2148 C CA . THR A 1 298 ? 6.277 -8.581 -15.576 1.00 98.81 298 THR A CA 1
ATOM 2149 C C . THR A 1 298 ? 5.879 -7.163 -15.177 1.00 98.81 298 THR A C 1
ATOM 2151 O O . THR A 1 298 ? 5.663 -6.898 -14.000 1.00 98.81 298 THR A O 1
ATOM 2154 N N . VAL A 1 299 ? 5.701 -6.289 -16.168 1.00 98.88 299 VAL A N 1
ATOM 2155 C CA . VAL A 1 299 ? 5.142 -4.937 -16.037 1.00 98.88 299 VAL A CA 1
ATOM 2156 C C . VAL A 1 299 ? 3.824 -4.867 -16.813 1.00 98.88 299 VAL A C 1
ATOM 2158 O O . VAL A 1 299 ? 3.765 -5.137 -18.020 1.00 98.88 299 VAL A O 1
ATOM 2161 N N . GLY A 1 300 ? 2.736 -4.553 -16.115 1.00 98.69 300 GLY A N 1
ATOM 2162 C CA . GLY A 1 300 ? 1.388 -4.472 -16.678 1.00 98.69 300 GLY A CA 1
ATOM 2163 C C . GLY A 1 300 ? 1.123 -3.192 -17.474 1.00 98.69 300 GLY A C 1
ATOM 2164 O O . GLY A 1 300 ? 0.285 -3.203 -18.379 1.00 98.69 300 GLY A O 1
ATOM 2165 N N . GLY A 1 301 ? 1.852 -2.119 -17.177 1.00 98.56 301 GLY A N 1
ATOM 2166 C CA . GLY A 1 301 ? 1.756 -0.827 -17.846 1.00 98.56 301 GLY A CA 1
ATOM 2167 C C . GLY A 1 301 ? 2.918 -0.518 -18.787 1.00 98.56 301 GLY A C 1
ATOM 2168 O O . GLY A 1 301 ? 3.554 -1.411 -19.357 1.00 98.56 301 GLY A O 1
ATOM 2169 N N . ASP A 1 302 ? 3.143 0.779 -18.956 1.00 98.81 302 ASP A N 1
ATOM 2170 C CA . ASP A 1 302 ? 4.227 1.368 -19.734 1.00 98.81 302 ASP A CA 1
ATOM 2171 C C . ASP A 1 302 ? 5.506 1.497 -18.884 1.00 98.81 302 ASP A C 1
ATOM 2173 O O . ASP A 1 302 ? 5.448 1.585 -17.656 1.00 98.81 302 ASP A O 1
ATOM 2177 N N . ILE A 1 303 ? 6.665 1.546 -19.545 1.00 98.81 303 ILE A N 1
ATOM 2178 C CA . ILE A 1 303 ? 7.948 1.903 -18.922 1.00 98.81 303 ILE A CA 1
ATOM 2179 C C . ILE A 1 303 ? 8.410 3.242 -19.485 1.00 98.81 303 ILE A C 1
ATOM 2181 O O . ILE A 1 303 ? 8.481 3.396 -20.705 1.00 98.81 303 ILE A O 1
ATOM 2185 N N . LYS A 1 304 ? 8.784 4.185 -18.621 1.00 98.44 304 LYS A N 1
ATOM 2186 C CA . LYS A 1 304 ? 9.317 5.489 -19.032 1.00 98.44 304 LYS A CA 1
ATOM 2187 C C . LYS A 1 304 ? 10.557 5.857 -18.225 1.00 98.44 304 LYS A C 1
ATOM 2189 O O . LYS A 1 304 ? 10.547 5.752 -17.001 1.00 98.44 304 LYS A O 1
ATOM 2194 N N . THR A 1 305 ? 11.599 6.324 -18.909 1.00 97.81 305 THR A N 1
ATOM 2195 C CA . THR A 1 305 ? 12.764 6.934 -18.260 1.00 97.81 305 THR A CA 1
ATOM 2196 C C . THR A 1 305 ? 13.551 7.864 -19.188 1.00 97.81 305 THR A C 1
ATOM 2198 O O . THR A 1 305 ? 13.574 7.662 -20.402 1.00 97.81 305 THR A O 1
ATOM 2201 N N . ASP A 1 306 ? 14.220 8.857 -18.594 1.00 95.06 306 ASP A N 1
ATOM 2202 C CA . ASP A 1 306 ? 15.247 9.692 -19.235 1.00 95.06 306 ASP A CA 1
ATOM 2203 C C . ASP A 1 306 ? 16.648 9.026 -19.229 1.00 95.06 306 ASP A C 1
ATOM 2205 O O . ASP A 1 306 ? 17.588 9.534 -19.846 1.00 95.06 306 ASP A O 1
ATOM 2209 N N . GLY A 1 307 ? 16.811 7.919 -18.495 1.00 96.81 307 GLY A N 1
ATOM 2210 C CA . GLY A 1 307 ? 18.021 7.097 -18.425 1.00 96.81 307 GLY A CA 1
ATOM 2211 C C . GLY A 1 307 ? 18.023 5.951 -19.440 1.00 96.81 307 GLY A C 1
ATOM 2212 O O . GLY A 1 307 ? 17.556 6.092 -20.569 1.00 96.81 307 GLY A O 1
ATOM 2213 N N . THR A 1 308 ? 18.566 4.796 -19.044 1.00 98.38 308 THR A N 1
ATOM 2214 C CA . THR A 1 308 ? 18.546 3.579 -19.872 1.00 98.38 308 THR A CA 1
ATOM 2215 C C . THR A 1 308 ? 17.435 2.617 -19.465 1.00 98.38 308 THR A C 1
ATOM 2217 O O . THR A 1 308 ? 17.006 2.596 -18.313 1.00 98.38 308 THR A O 1
ATOM 2220 N N . VAL A 1 309 ? 16.988 1.791 -20.411 1.00 98.81 309 VAL A N 1
ATOM 2221 C CA . VAL A 1 309 ? 16.106 0.649 -20.148 1.00 98.81 309 VAL A CA 1
ATOM 2222 C C . VAL A 1 309 ? 16.825 -0.630 -20.559 1.00 98.81 309 VAL A C 1
ATOM 2224 O O . VAL A 1 309 ? 17.208 -0.765 -21.723 1.00 98.81 309 VAL A O 1
ATOM 2227 N N . ASP A 1 310 ? 16.970 -1.574 -19.629 1.00 98.75 310 ASP A N 1
ATOM 2228 C CA . ASP A 1 310 ? 17.499 -2.917 -19.896 1.00 98.75 310 ASP A CA 1
ATOM 2229 C C . ASP A 1 310 ? 16.468 -3.982 -19.509 1.00 98.75 310 ASP A C 1
ATOM 2231 O O . ASP A 1 310 ? 16.065 -4.077 -18.349 1.00 98.75 310 ASP A O 1
ATOM 2235 N N . LEU A 1 311 ? 16.013 -4.757 -20.494 1.00 98.75 311 LEU A N 1
ATOM 2236 C CA . LEU A 1 311 ? 15.011 -5.809 -20.313 1.00 98.75 311 LEU A CA 1
ATOM 2237 C C . LEU A 1 311 ? 15.626 -7.186 -20.574 1.00 98.75 311 LEU A C 1
ATOM 2239 O O . LEU A 1 311 ? 16.023 -7.464 -21.706 1.00 98.75 311 LEU A O 1
ATOM 2243 N N . ASP A 1 312 ? 15.623 -8.082 -19.590 1.00 98.75 312 ASP A N 1
ATOM 2244 C CA . ASP A 1 312 ? 16.077 -9.466 -19.757 1.00 98.75 312 ASP A CA 1
ATOM 2245 C C . ASP A 1 312 ? 15.010 -10.465 -19.300 1.00 98.75 312 ASP A C 1
ATOM 2247 O O . ASP A 1 312 ? 14.580 -10.464 -18.150 1.00 98.75 312 ASP A O 1
ATOM 2251 N N . ASN A 1 313 ? 14.541 -11.313 -20.219 1.00 98.62 313 ASN A N 1
ATOM 2252 C CA . ASN A 1 313 ? 13.429 -12.243 -19.978 1.00 98.62 313 ASN A CA 1
ATOM 2253 C C . ASN A 1 313 ? 12.183 -11.574 -19.340 1.00 98.62 313 ASN A C 1
ATOM 2255 O O . ASN A 1 313 ? 11.478 -12.169 -18.523 1.00 98.62 313 ASN A O 1
ATOM 2259 N N . ALA A 1 314 ? 11.904 -10.325 -19.718 1.00 98.69 314 ALA A N 1
ATOM 2260 C CA . ALA A 1 314 ? 10.822 -9.524 -19.160 1.00 98.69 314 ALA A CA 1
ATOM 2261 C C . ALA A 1 314 ? 9.561 -9.552 -20.036 1.00 98.69 314 ALA A C 1
ATOM 2263 O O . ALA A 1 314 ? 9.617 -9.771 -21.250 1.00 98.69 314 ALA A O 1
ATOM 2264 N N . THR A 1 315 ? 8.402 -9.270 -19.438 1.00 98.81 315 THR A N 1
ATOM 2265 C CA . THR A 1 315 ? 7.151 -9.006 -20.166 1.00 98.81 315 THR A CA 1
ATOM 2266 C C . THR A 1 315 ? 6.589 -7.640 -19.798 1.00 98.81 315 THR A C 1
ATOM 2268 O O . THR A 1 315 ? 6.156 -7.432 -18.675 1.00 98.81 315 THR A O 1
ATOM 2271 N N . VAL A 1 316 ? 6.523 -6.734 -20.768 1.00 98.81 316 VAL A N 1
ATOM 2272 C CA . VAL A 1 316 ? 5.912 -5.407 -20.673 1.00 98.81 316 VAL A CA 1
ATOM 2273 C C . VAL A 1 316 ? 4.652 -5.405 -21.533 1.00 98.81 316 VAL A C 1
ATOM 2275 O O . VAL A 1 316 ? 4.706 -5.625 -22.748 1.00 98.81 316 VAL A O 1
ATOM 2278 N N . THR A 1 317 ? 3.493 -5.216 -20.907 1.00 98.62 317 THR A N 1
ATOM 2279 C CA . THR A 1 317 ? 2.210 -5.210 -21.630 1.00 98.62 317 THR A CA 1
ATOM 2280 C C . THR A 1 317 ? 1.981 -3.886 -22.358 1.00 98.62 317 THR A C 1
ATOM 2282 O O . THR A 1 317 ? 1.391 -3.892 -23.441 1.00 98.62 317 THR A O 1
ATOM 2285 N N . GLY A 1 318 ? 2.469 -2.782 -21.793 1.00 98.38 318 GLY A N 1
ATOM 2286 C CA . GLY A 1 318 ? 2.496 -1.470 -22.424 1.00 98.38 318 GLY A CA 1
ATOM 2287 C C . GLY A 1 318 ? 3.697 -1.257 -23.346 1.00 98.38 318 GLY A C 1
ATOM 2288 O O . GLY A 1 318 ? 4.308 -2.199 -23.858 1.00 98.38 318 GLY A O 1
ATOM 2289 N N . ASP A 1 319 ? 4.012 0.011 -23.578 1.00 98.62 319 ASP A N 1
ATOM 2290 C CA . ASP A 1 319 ? 5.124 0.478 -24.396 1.00 98.62 319 ASP A CA 1
ATOM 2291 C C . ASP A 1 319 ? 6.294 1.003 -23.547 1.00 98.62 319 ASP A C 1
ATOM 2293 O O . ASP A 1 319 ? 6.134 1.376 -22.389 1.00 98.62 319 ASP A O 1
ATOM 2297 N N . VAL A 1 320 ? 7.485 1.040 -24.147 1.00 98.69 320 VAL A N 1
ATOM 2298 C CA . VAL A 1 320 ? 8.704 1.586 -23.540 1.00 98.69 320 VAL A CA 1
ATOM 2299 C C . VAL A 1 320 ? 9.022 2.931 -24.191 1.00 98.69 320 VAL A C 1
ATOM 2301 O O . VAL A 1 320 ? 9.175 3.007 -25.413 1.00 98.69 320 VAL A O 1
ATOM 2304 N N . TYR A 1 321 ? 9.143 3.970 -23.372 1.00 98.62 321 TYR A N 1
ATOM 2305 C CA . TYR A 1 321 ? 9.432 5.350 -23.754 1.00 98.62 321 TYR A CA 1
ATOM 2306 C C . TYR A 1 321 ? 10.836 5.706 -23.256 1.00 98.62 321 TYR A C 1
ATOM 2308 O O . TYR A 1 321 ? 11.036 5.984 -22.074 1.00 98.62 321 TYR A O 1
ATOM 2316 N N . VAL A 1 322 ? 11.813 5.615 -24.158 1.00 98.19 322 VAL A N 1
ATOM 2317 C CA . VAL A 1 322 ? 13.245 5.828 -23.894 1.00 98.19 322 VAL A CA 1
ATOM 2318 C C . VAL A 1 322 ? 13.941 6.178 -25.209 1.00 98.19 322 VAL A C 1
ATOM 2320 O O . VAL A 1 322 ? 13.499 5.768 -26.290 1.00 98.19 322 VAL A O 1
ATOM 2323 N N . ASP A 1 323 ? 15.060 6.894 -25.139 1.00 97.25 323 ASP A N 1
ATOM 2324 C CA . ASP A 1 323 ? 15.896 7.128 -26.310 1.00 97.25 323 ASP A CA 1
ATOM 2325 C C . ASP A 1 323 ? 16.349 5.790 -26.945 1.00 97.25 323 ASP A C 1
ATOM 2327 O O . ASP A 1 323 ? 16.872 4.912 -26.256 1.00 97.25 323 ASP A O 1
ATOM 2331 N N . PRO A 1 324 ? 16.234 5.594 -28.279 1.00 96.00 324 PRO A N 1
ATOM 2332 C CA . PRO A 1 324 ? 16.573 4.312 -28.911 1.00 96.00 324 PRO A CA 1
ATOM 2333 C C . PRO A 1 324 ? 18.029 3.853 -28.743 1.00 96.00 324 PRO A C 1
ATOM 2335 O O . PRO A 1 324 ? 18.337 2.695 -29.017 1.00 96.00 324 PRO A O 1
ATOM 2338 N N . GLY A 1 325 ? 18.942 4.762 -28.383 1.00 96.94 325 GLY A N 1
ATOM 2339 C CA . GLY A 1 325 ? 20.340 4.436 -28.079 1.00 96.94 325 GLY A CA 1
ATOM 2340 C C . GLY A 1 325 ? 20.547 3.852 -26.680 1.00 96.94 325 GLY A C 1
ATOM 2341 O O . GLY A 1 325 ? 21.572 3.210 -26.456 1.00 96.94 325 GLY A O 1
ATOM 2342 N N . ASP A 1 326 ? 19.565 4.044 -25.804 1.00 98.12 326 ASP A N 1
ATOM 2343 C CA . ASP A 1 326 ? 19.581 3.721 -24.379 1.00 98.12 326 ASP A CA 1
ATOM 2344 C C . ASP A 1 326 ? 18.626 2.558 -24.048 1.00 98.12 326 ASP A C 1
ATOM 2346 O O . ASP A 1 326 ? 18.411 2.222 -22.887 1.00 98.12 326 ASP A O 1
ATOM 2350 N N . PHE A 1 327 ? 18.090 1.901 -25.083 1.00 98.44 327 PHE A N 1
ATOM 2351 C CA . PHE A 1 327 ? 17.270 0.699 -24.976 1.00 98.44 327 PHE A CA 1
ATOM 2352 C C . PHE A 1 327 ? 18.081 -0.565 -25.275 1.00 98.44 327 PHE A C 1
ATOM 2354 O O . PHE A 1 327 ? 18.625 -0.739 -26.372 1.00 98.44 327 PHE A O 1
ATOM 2361 N N . SER A 1 328 ? 18.098 -1.480 -24.313 1.00 98.31 328 SER A N 1
ATOM 2362 C CA . SER A 1 328 ? 18.628 -2.834 -24.424 1.00 98.31 328 SER A CA 1
ATOM 2363 C C . SER A 1 328 ? 17.524 -3.833 -24.096 1.00 98.31 328 SER A C 1
ATOM 2365 O O . SER A 1 328 ? 16.722 -3.626 -23.187 1.00 98.31 328 SER A O 1
ATOM 2367 N N . CYS A 1 329 ? 17.459 -4.923 -24.858 1.00 97.94 329 CYS A N 1
ATOM 2368 C CA . CYS A 1 329 ? 16.582 -6.026 -24.510 1.00 97.94 329 CYS A CA 1
ATOM 2369 C C . CYS A 1 329 ? 17.142 -7.381 -24.965 1.00 97.94 329 CYS A C 1
ATOM 2371 O O . CYS A 1 329 ? 17.785 -7.497 -26.018 1.00 97.94 329 CYS A O 1
ATOM 2373 N N . SER A 1 330 ? 16.832 -8.424 -24.201 1.00 98.38 330 SER A N 1
ATOM 2374 C CA . SER A 1 330 ? 17.037 -9.836 -24.520 1.00 98.38 330 SER A CA 1
ATOM 2375 C C . SER A 1 330 ? 15.836 -10.661 -24.079 1.00 98.38 330 SER A C 1
ATOM 2377 O O . SER A 1 330 ? 15.229 -10.406 -23.044 1.00 98.38 330 SER A O 1
ATOM 2379 N N . ASP A 1 331 ? 15.445 -11.622 -24.922 1.00 97.94 331 ASP A N 1
ATOM 2380 C CA . ASP A 1 331 ? 14.406 -12.622 -24.633 1.00 97.94 331 ASP A CA 1
ATOM 2381 C C . ASP A 1 331 ? 13.085 -12.059 -24.058 1.00 97.94 331 ASP A C 1
ATOM 2383 O O . ASP A 1 331 ? 12.362 -12.744 -23.345 1.00 97.94 331 ASP A O 1
ATOM 2387 N N . SER A 1 332 ? 12.747 -10.814 -24.415 1.00 98.50 332 SER A N 1
ATOM 2388 C CA . SER A 1 332 ? 11.650 -10.063 -23.797 1.00 98.50 332 SER A CA 1
ATOM 2389 C C . SER A 1 332 ? 10.422 -9.856 -24.699 1.00 98.50 332 SER A C 1
ATOM 2391 O O . SER A 1 332 ? 10.502 -9.745 -25.928 1.00 98.50 332 SER A O 1
ATOM 2393 N N . THR A 1 333 ? 9.276 -9.814 -24.024 1.00 98.62 333 THR A N 1
ATOM 2394 C CA . THR A 1 333 ? 7.911 -9.396 -24.375 1.00 98.62 333 THR A CA 1
ATOM 2395 C C . THR A 1 333 ? 7.608 -7.890 -24.358 1.00 98.62 333 THR A C 1
ATOM 2397 O O . THR A 1 333 ? 7.498 -7.409 -23.244 1.00 98.62 333 THR A O 1
ATOM 2400 N N . ILE A 1 334 ? 7.425 -7.117 -25.439 1.00 98.75 334 ILE A N 1
ATOM 2401 C CA . ILE A 1 334 ? 6.982 -5.702 -25.307 1.00 98.75 334 ILE A CA 1
ATOM 2402 C C . ILE A 1 334 ? 5.773 -5.410 -26.195 1.00 98.75 334 ILE A C 1
ATOM 2404 O O . ILE A 1 334 ? 5.859 -5.538 -27.416 1.00 98.75 334 ILE A O 1
ATOM 2408 N N . ASN A 1 335 ? 4.635 -5.038 -25.599 1.00 97.88 335 ASN A N 1
ATOM 2409 C CA . ASN A 1 335 ? 3.371 -4.767 -26.300 1.00 97.88 335 ASN A CA 1
ATOM 2410 C C . ASN A 1 335 ? 2.996 -5.879 -27.309 1.00 97.88 335 ASN A C 1
ATOM 2412 O O . ASN A 1 335 ? 2.618 -5.643 -28.463 1.00 97.88 335 ASN A O 1
ATOM 2416 N N . GLY A 1 336 ? 3.206 -7.136 -26.903 1.00 97.69 336 GLY A N 1
ATOM 2417 C CA . GLY A 1 336 ? 2.987 -8.322 -27.738 1.00 97.69 336 GLY A CA 1
ATOM 2418 C C . GLY A 1 336 ? 3.993 -8.531 -28.881 1.00 97.69 336 GLY A C 1
ATOM 2419 O O . GLY A 1 336 ? 3.745 -9.376 -29.745 1.00 97.69 336 GLY A O 1
ATOM 2420 N N . GLN A 1 337 ? 5.097 -7.783 -28.917 1.00 98.44 337 GLN A N 1
ATOM 2421 C CA . GLN A 1 337 ? 6.189 -7.924 -29.881 1.00 98.44 337 GLN A CA 1
ATOM 2422 C C . GLN A 1 337 ? 7.436 -8.504 -29.214 1.00 98.44 337 GLN A C 1
ATOM 2424 O O . GLN A 1 337 ? 7.794 -8.129 -28.100 1.00 98.44 337 GLN A O 1
ATOM 2429 N N . ASP A 1 338 ? 8.141 -9.374 -29.932 1.00 97.62 338 ASP A N 1
ATOM 2430 C CA . ASP A 1 338 ? 9.438 -9.868 -29.480 1.00 97.62 338 ASP A CA 1
ATOM 2431 C C . ASP A 1 338 ? 10.465 -8.726 -29.513 1.00 97.62 338 ASP A C 1
ATOM 2433 O O . ASP A 1 338 ? 10.512 -7.958 -30.485 1.00 97.62 338 ASP A O 1
ATOM 2437 N N . CYS A 1 339 ? 11.347 -8.683 -28.513 1.00 95.56 339 CYS A N 1
ATOM 2438 C CA . CYS A 1 339 ? 12.429 -7.707 -28.360 1.00 95.56 339 CYS A CA 1
ATOM 2439 C C . CYS A 1 339 ? 13.168 -7.365 -29.673 1.00 95.56 339 CYS A C 1
ATOM 2441 O O . CYS A 1 339 ? 13.326 -6.198 -30.020 1.00 95.56 339 CYS A O 1
ATOM 2443 N N . GLY A 1 340 ? 13.545 -8.366 -30.481 1.00 94.06 340 GLY A N 1
ATOM 2444 C CA . GLY A 1 340 ? 14.281 -8.142 -31.735 1.00 94.06 340 GLY A CA 1
ATOM 2445 C C . GLY A 1 340 ? 13.497 -7.418 -32.844 1.00 94.06 340 GLY A C 1
ATOM 2446 O O . GLY A 1 340 ? 14.077 -7.075 -33.876 1.00 94.06 340 GLY A O 1
ATOM 2447 N N . SER A 1 341 ? 12.188 -7.230 -32.668 1.00 95.81 341 SER A N 1
ATOM 2448 C CA . SER A 1 341 ? 11.298 -6.519 -33.594 1.00 95.81 341 SER A CA 1
ATOM 2449 C C . SER A 1 341 ? 10.725 -5.220 -33.031 1.00 95.81 341 SER A C 1
ATOM 2451 O O . SER A 1 341 ? 10.198 -4.420 -33.807 1.00 95.81 341 SER A O 1
ATOM 2453 N N . TYR A 1 342 ? 10.843 -5.014 -31.718 1.00 98.00 342 TYR A N 1
ATOM 2454 C CA . TYR A 1 342 ? 10.329 -3.838 -31.036 1.00 98.00 342 TYR A CA 1
ATOM 2455 C C . TYR A 1 342 ? 11.201 -2.606 -31.313 1.00 98.00 342 TYR A C 1
ATOM 2457 O O . TYR A 1 342 ? 12.387 -2.699 -31.635 1.00 98.00 342 TYR A O 1
ATOM 2465 N N . SER A 1 343 ? 10.607 -1.421 -31.225 1.00 97.56 343 SER A N 1
ATOM 2466 C CA . SER A 1 343 ? 11.328 -0.149 -31.246 1.00 97.56 343 SER A CA 1
ATOM 2467 C C . SER A 1 343 ? 10.712 0.757 -30.184 1.00 97.56 343 SER A C 1
ATOM 2469 O O . SER A 1 343 ? 9.489 0.923 -30.223 1.00 97.56 343 SER A O 1
ATOM 2471 N N . PRO A 1 344 ? 11.515 1.318 -29.262 1.00 97.75 344 PRO A N 1
ATOM 2472 C CA . PRO A 1 344 ? 10.998 2.184 -28.211 1.00 97.75 344 PRO A CA 1
ATOM 2473 C C . PRO A 1 344 ? 10.392 3.460 -28.799 1.00 97.75 344 PRO A C 1
ATOM 2475 O O . PRO A 1 344 ? 10.719 3.875 -29.920 1.00 97.75 344 PRO A O 1
ATOM 2478 N N . LYS A 1 345 ? 9.473 4.050 -28.038 1.00 98.12 345 LYS A N 1
ATOM 2479 C CA . LYS A 1 345 ? 8.818 5.318 -28.352 1.00 98.12 345 LYS A CA 1
ATOM 2480 C C . LYS A 1 345 ? 9.629 6.499 -27.836 1.00 98.12 345 LYS A C 1
ATOM 2482 O O . LYS A 1 345 ? 10.456 6.353 -26.941 1.00 98.12 345 LYS A O 1
ATOM 2487 N N . ASP A 1 346 ? 9.357 7.662 -28.417 1.00 95.25 346 ASP A N 1
ATOM 2488 C CA . ASP A 1 346 ? 9.938 8.928 -27.981 1.00 95.25 346 ASP A CA 1
ATOM 2489 C C . ASP A 1 346 ? 9.493 9.234 -26.534 1.00 95.25 346 ASP A C 1
ATOM 2491 O O . ASP A 1 346 ? 8.290 9.172 -26.267 1.00 95.25 346 ASP A O 1
ATOM 2495 N N . PRO A 1 347 ? 10.413 9.549 -25.602 1.00 91.69 347 PRO A N 1
ATOM 2496 C CA . PRO A 1 347 ? 10.065 9.961 -24.240 1.00 91.69 347 PRO A CA 1
ATOM 2497 C C . PRO A 1 347 ? 9.057 11.119 -24.161 1.00 91.69 347 PRO A C 1
ATOM 2499 O O . PRO A 1 347 ? 8.262 11.164 -23.223 1.00 91.69 347 PRO A O 1
ATOM 2502 N N . ASP A 1 348 ? 9.047 12.024 -25.149 1.00 92.94 348 ASP A N 1
ATOM 2503 C CA . ASP A 1 348 ? 8.118 13.164 -25.211 1.00 92.94 348 ASP A CA 1
ATOM 2504 C C . ASP A 1 348 ? 6.673 12.758 -25.587 1.00 92.94 348 ASP A C 1
ATOM 2506 O O . ASP A 1 348 ? 5.754 13.577 -25.474 1.00 92.94 348 ASP A O 1
ATOM 2510 N N . ASP A 1 349 ? 6.460 11.520 -26.054 1.00 94.38 349 ASP A N 1
ATOM 2511 C CA . ASP A 1 349 ? 5.147 10.982 -26.442 1.00 94.38 349 ASP A CA 1
ATOM 2512 C C . ASP A 1 349 ? 4.410 10.262 -25.288 1.00 94.38 349 ASP A C 1
ATOM 2514 O O . ASP A 1 349 ? 3.306 9.755 -25.518 1.00 94.38 349 ASP A O 1
ATOM 2518 N N . TYR A 1 350 ? 5.011 10.189 -24.091 1.00 89.94 350 TYR A N 1
ATOM 2519 C CA . TYR A 1 350 ? 4.407 9.596 -22.887 1.00 89.94 350 TYR A CA 1
ATOM 2520 C C . TYR A 1 350 ? 3.236 10.431 -22.342 1.00 89.94 350 TYR A C 1
ATOM 2522 O O . TYR A 1 350 ? 3.413 11.654 -22.114 1.00 89.94 350 TYR A O 1
#

Sequence (350 aa):
MWGARSGRRGPEGDTGGRAVSPVVGTALLLVIVVLAVVVAAQVFMKIGEEPDPSPDVVMDLEKGEFAPVHYLHHGGGDDLGGNGKTRIRGIANPDVLHDEELNAGDREEVIPVVPVDEEVQVVWRGDDGTSYVLWRFHPSSYLDRSVDEGCGWVAAETNDGSDPITVDGVVVNCDIITNGDIDVVNDAVIIGNATSLANNVDLDESVVYGPVNADGDVDLDGTNVSGSVDSDGSDVVLTDGSRVGGDVTIGSGGNVDIDGGSSVEGNVEAGNRIDLDSTTVGGNVVSDAGDVVVTDSTVGGDIKTDGTVDLDNATVTGDVYVDPGDFSCSDSTINGQDCGSYSPKDPDDY

Foldseek 3Di:
DDDDDDDDDDDDPDPPPPPCPPVNVVVVVVVVVVVVVVVVVVVVVLVPDDADDDWQWDWDWACDPDPPKIKIATQATDKFALPQQKFKPQWQGRCQRNRPIHHHHPRVDIGITAGQDQKIWIKGADPSRDIDGNDIDGGPGHNPDHAPEEDVVLCVQQVNAEREDEAECGEYEYERHHCYEYHYDDAYEYNHEYEHPNYEYAHACYEYAEEYEHCAEYHAEVYEYLAEYEYQYAEYEAAQAYEANEEYEYHANHEYYHEHAHEYLYEYEENEEYHAECYEYNEEYEYEEYEYEHYNYEYNEEYAYAAAYEEECYAYCYAYAYDQVRYHYDNYHYVNDGPVPDGHHHNVVD